Protein AF-0000000072942430 (afdb_homodimer)

Nearest PDB structures (foldseek):
  4xsv-assembly1_A  TM=8.985E-01  e=1.260E-09  Homo sapiens
  3elb-assembly1_A  TM=8.963E-01  e=5.602E-09  Homo sapiens
  4zcp-assembly1_A-2  TM=8.513E-01  e=3.925E-06  Plasmodium falciparum
  4zcr-assembly1_A-2  TM=8.496E-01  e=6.596E-06  Plasmodium falciparum 3D7
  4zcs-assembly2_C  TM=7.954E-01  e=5.429E-06  Plasmodium falciparum 3D7

InterPro domains:
  IPR004821 Cytidyltransferase-like domain [PF01467] (4-100)
  IPR004821 Cytidyltransferase-like domain [TIGR00125] (5-59)
  IPR014729 Rossmann-like alpha/beta/alpha sandwich fold [G3DSA:3.40.50.620] (1-158)
  IPR044608 Ethanolamine-phosphate cytidylyltransferase [PTHR45780] (1-147)

Radius of gyration: 24.93 Å; Cα contacts (8 Å, |Δi|>4): 379; chains: 2; bounding box: 66×65×49 Å

Secondary structure (DSSP, 8-state):
---HHHHHHHHHHHTTSS--EEEE--HHHHHHHH-TT--SS-HHHHHHHHHTBTT--EEEET--SS--HHHHHHTT-S-EEEE---TTSHHHHHHHHHTHHHHHHT-EEEE--S-TT--HHHHHHHHHHHHHHHHHHHHHHHHHHHHHHHHHHHHHT-/---HHHHHHHHHHHTTSS--EEEE--HHHHHHHH-TT--SS-HHHHHHHHHTBTT--EEEET--SS--HHHHHHTT-S-EEEE---TTSHHHHHHHHHTHHHHHHT-EEEE--S-TT--HHHHHHHHHHHHHHHHHHHHHHHHHHHHHHHHHHHHHT-

Structure (mmCIF, N/CA/C/O backbone):
data_AF-0000000072942430-model_v1
#
loop_
_entity.id
_entity.type
_entity.pdbx_description
1 polymer 'ethanolamine-phosphate cytidylyltransferase'
#
loop_
_atom_site.group_PDB
_atom_site.id
_atom_site.type_symbol
_atom_site.label_atom_id
_atom_site.label_alt_id
_atom_site.label_comp_id
_atom_site.label_asym_id
_atom_site.label_entity_id
_atom_site.label_seq_id
_atom_site.pdbx_PDB_ins_code
_atom_site.Cartn_x
_atom_site.Cartn_y
_atom_site.Cartn_z
_atom_site.occupancy
_atom_site.B_iso_or_equiv
_atom_site.auth_seq_id
_atom_site.auth_comp_id
_atom_site.auth_asym_id
_atom_site.auth_atom_id
_atom_site.pdbx_PDB_model_num
ATOM 1 N N . MET A 1 1 ? -3.99 5.078 3.766 1 87.25 1 MET A N 1
ATOM 2 C CA . MET A 1 1 ? -3.65 3.807 3.133 1 87.25 1 MET A CA 1
ATOM 3 C C . MET A 1 1 ? -2.59 4 2.055 1 87.25 1 MET A C 1
ATOM 5 O O . MET A 1 1 ? -2.844 4.648 1.037 1 87.25 1 MET A O 1
ATOM 9 N N . PHE A 1 2 ? -1.429 3.418 2.318 1 93.12 2 PHE A N 1
ATOM 10 C CA . PHE A 1 2 ? -0.281 3.615 1.441 1 93.12 2 PHE A CA 1
ATOM 11 C C . PHE A 1 2 ? -0.563 3.066 0.048 1 93.12 2 PHE A C 1
ATOM 13 O O . PHE A 1 2 ? -1.067 1.95 -0.094 1 93.12 2 PHE A O 1
ATOM 20 N N . ASN A 1 3 ? -0.331 3.805 -0.966 1 93.25 3 ASN A N 1
ATOM 21 C CA . ASN A 1 3 ? -0.517 3.426 -2.363 1 93.25 3 ASN A CA 1
ATOM 22 C C . ASN A 1 3 ? 0.435 4.188 -3.281 1 93.25 3 ASN A C 1
ATOM 24 O O . ASN A 1 3 ? 1.321 4.902 -2.811 1 93.25 3 ASN A O 1
ATOM 28 N N . VAL A 1 4 ? 0.255 4.051 -4.586 1 93.75 4 VAL A N 1
ATOM 29 C CA . VAL A 1 4 ? 1.19 4.602 -5.562 1 93.75 4 VAL A CA 1
ATOM 30 C C . VAL A 1 4 ? 1.17 6.125 -5.496 1 93.75 4 VAL A C 1
ATOM 32 O O . VAL A 1 4 ? 2.184 6.777 -5.758 1 93.75 4 VAL A O 1
ATOM 35 N N . GLY A 1 5 ? 0.076 6.711 -5.145 1 93.38 5 GLY A N 1
ATOM 36 C CA . GLY A 1 5 ? 0.046 8.148 -4.93 1 93.38 5 GLY A CA 1
ATOM 37 C C . GLY A 1 5 ? 1.039 8.617 -3.883 1 93.38 5 GLY A C 1
ATOM 38 O O . GLY A 1 5 ? 1.786 9.57 -4.109 1 93.38 5 GLY A O 1
ATOM 39 N N . HIS A 1 6 ? 1.057 7.953 -2.771 1 95 6 HIS A N 1
ATOM 40 C CA . HIS A 1 6 ? 2.033 8.25 -1.729 1 95 6 HIS A CA 1
ATOM 41 C C . HIS A 1 6 ? 3.453 7.973 -2.213 1 95 6 HIS A C 1
ATOM 43 O O . HIS A 1 6 ? 4.355 8.789 -2.006 1 95 6 HIS A O 1
ATOM 49 N N . ALA A 1 7 ? 3.635 6.863 -2.881 1 95.69 7 ALA A N 1
ATOM 50 C CA . ALA A 1 7 ? 4.969 6.469 -3.32 1 95.69 7 ALA A CA 1
ATOM 51 C C . ALA A 1 7 ? 5.57 7.516 -4.254 1 95.69 7 ALA A C 1
ATOM 53 O O . ALA A 1 7 ? 6.738 7.883 -4.113 1 95.69 7 ALA A O 1
ATOM 54 N N . THR A 1 8 ? 4.789 7.988 -5.184 1 95.69 8 THR A N 1
ATOM 55 C CA . THR A 1 8 ? 5.297 8.969 -6.137 1 95.69 8 THR A CA 1
ATOM 56 C C . THR A 1 8 ? 5.574 10.305 -5.449 1 95.69 8 THR A C 1
ATOM 58 O O . THR A 1 8 ? 6.543 10.992 -5.777 1 95.69 8 THR A O 1
ATOM 61 N N . THR A 1 9 ? 4.746 10.656 -4.508 1 96.12 9 THR A N 1
ATOM 62 C CA . THR A 1 9 ? 4.984 11.859 -3.725 1 96.12 9 THR A CA 1
ATOM 63 C C . THR A 1 9 ? 6.297 11.758 -2.955 1 96.12 9 THR A C 1
ATOM 65 O O . THR A 1 9 ? 7.098 12.695 -2.959 1 96.12 9 THR A O 1
ATOM 68 N N . LEU A 1 10 ? 6.516 10.625 -2.348 1 97.69 10 LEU A N 1
ATOM 69 C CA . LEU A 1 10 ? 7.723 10.414 -1.558 1 97.69 10 LEU A CA 1
ATOM 70 C C . LEU A 1 10 ? 8.961 10.383 -2.449 1 97.69 10 LEU A C 1
ATOM 72 O O . LEU A 1 10 ? 10.031 10.844 -2.049 1 97.69 10 LEU A O 1
ATOM 76 N N . GLU A 1 11 ? 8.812 9.867 -3.623 1 97.75 11 GLU A N 1
ATOM 77 C CA . GLU A 1 11 ? 9.898 9.883 -4.598 1 97.75 11 GLU A CA 1
ATOM 78 C C . GLU A 1 11 ? 10.305 11.32 -4.941 1 97.75 11 GLU A C 1
ATOM 80 O O . GLU A 1 11 ? 11.492 11.648 -4.926 1 97.75 11 GLU A O 1
ATOM 85 N N . LYS A 1 12 ? 9.336 12.109 -5.234 1 97.88 12 LYS A N 1
ATOM 86 C CA . LYS A 1 12 ? 9.594 13.508 -5.574 1 97.88 12 LYS A CA 1
ATOM 87 C C . LYS A 1 12 ? 10.156 14.273 -4.383 1 97.88 12 LYS A C 1
ATOM 89 O O . LYS A 1 12 ? 11.039 15.117 -4.543 1 97.88 12 LYS A O 1
ATOM 94 N N . ALA A 1 13 ? 9.633 13.984 -3.164 1 98.12 13 ALA A N 1
ATOM 95 C CA . ALA A 1 13 ? 10.172 14.594 -1.952 1 98.12 13 ALA A CA 1
ATOM 96 C C . ALA A 1 13 ? 11.641 14.234 -1.76 1 98.12 13 ALA A C 1
ATOM 98 O O . ALA A 1 13 ? 12.461 15.102 -1.449 1 98.12 13 ALA A O 1
ATOM 99 N N . LYS A 1 14 ? 11.969 13.008 -1.966 1 98.31 14 LYS A N 1
ATOM 100 C CA . LYS A 1 14 ? 13.344 12.539 -1.834 1 98.31 14 LYS A CA 1
ATOM 101 C C . LYS A 1 14 ? 14.273 13.258 -2.812 1 98.31 14 LYS A C 1
ATOM 103 O O . LYS A 1 14 ? 15.414 13.578 -2.477 1 98.31 14 LYS A O 1
ATOM 108 N N . ALA A 1 15 ? 13.812 13.539 -3.975 1 98.12 15 ALA A N 1
ATOM 109 C CA . ALA A 1 15 ? 14.602 14.18 -5.023 1 98.12 15 ALA A CA 1
ATOM 110 C C . ALA A 1 15 ? 15 15.602 -4.625 1 98.12 15 ALA A C 1
ATOM 112 O O . ALA A 1 15 ? 15.906 16.188 -5.219 1 98.12 15 ALA A O 1
ATOM 113 N N . LEU A 1 16 ? 14.359 16.188 -3.645 1 97.88 16 LEU A N 1
ATOM 114 C CA . LEU A 1 16 ? 14.648 17.547 -3.191 1 97.88 16 LEU A CA 1
ATOM 115 C C . LEU A 1 16 ? 15.867 17.562 -2.273 1 97.88 16 LEU A C 1
ATOM 117 O O . LEU A 1 16 ? 16.406 18.625 -1.969 1 97.88 16 LEU A O 1
ATOM 121 N N . GLY A 1 17 ? 16.312 16.359 -1.75 1 97.5 17 GLY A N 1
ATOM 122 C CA . GLY A 1 17 ? 17.438 16.219 -0.845 1 97.5 17 GLY A CA 1
ATOM 123 C C . GLY A 1 17 ? 18.109 14.859 -0.935 1 97.5 17 GLY A C 1
ATOM 124 O O . GLY A 1 17 ? 17.938 14.141 -1.922 1 97.5 17 GLY A O 1
ATOM 125 N N . THR A 1 18 ? 18.922 14.555 0.076 1 97.19 18 THR A N 1
ATOM 126 C CA . THR A 1 18 ? 19.688 13.32 0.047 1 97.19 18 THR A CA 1
ATOM 127 C C . THR A 1 18 ? 19.172 12.328 1.085 1 97.19 18 THR A C 1
ATOM 129 O O . THR A 1 18 ? 19.516 11.141 1.039 1 97.19 18 THR A O 1
ATOM 132 N N . TYR A 1 19 ? 18.422 12.812 1.988 1 98.5 19 TYR A N 1
ATOM 133 C CA . TYR A 1 19 ? 17.859 12.023 3.076 1 98.5 19 TYR A CA 1
ATOM 134 C C . TYR A 1 19 ? 16.406 12.406 3.342 1 98.5 19 TYR A C 1
ATOM 136 O O . TYR A 1 19 ? 16.109 13.57 3.631 1 98.5 19 TYR A O 1
ATOM 144 N N . LEU A 1 20 ? 15.516 11.445 3.229 1 98.62 20 LEU A N 1
ATOM 145 C CA . LEU A 1 20 ? 14.102 11.75 3.404 1 98.62 20 LEU A CA 1
ATOM 146 C C . LEU A 1 20 ? 13.586 11.195 4.73 1 98.62 20 LEU A C 1
ATOM 148 O O . LEU A 1 20 ? 13.586 9.977 4.941 1 98.62 20 LEU A O 1
ATOM 152 N N . LEU A 1 21 ? 13.203 12.109 5.609 1 98.38 21 LEU A N 1
ATOM 153 C CA . LEU A 1 21 ? 12.531 11.812 6.871 1 98.38 21 LEU A CA 1
ATOM 154 C C . LEU A 1 21 ? 11.023 11.984 6.738 1 98.38 21 LEU A C 1
ATOM 156 O O . LEU A 1 21 ? 10.547 13.031 6.297 1 98.38 21 LEU A O 1
ATOM 160 N N . VAL A 1 22 ? 10.281 10.945 7.082 1 98.25 22 VAL A N 1
ATOM 161 C CA . VAL A 1 22 ? 8.828 10.992 6.93 1 98.25 22 VAL A CA 1
ATOM 162 C C . VAL A 1 22 ? 8.164 10.883 8.297 1 98.25 22 VAL A C 1
ATOM 164 O O . VAL A 1 22 ? 8.438 9.953 9.062 1 98.25 22 VAL A O 1
ATOM 167 N N . GLY A 1 23 ? 7.328 11.805 8.633 1 96.75 23 GLY A N 1
ATOM 168 C CA . GLY A 1 23 ? 6.531 11.727 9.844 1 96.75 23 GLY A CA 1
ATOM 169 C C . GLY A 1 23 ? 5.188 11.055 9.641 1 96.75 23 GLY A C 1
ATOM 170 O O . GLY A 1 23 ? 4.465 11.383 8.695 1 96.75 23 GLY A O 1
ATOM 171 N N . ILE A 1 24 ? 4.852 10.172 10.492 1 97.12 24 ILE A N 1
ATOM 172 C CA . ILE A 1 24 ? 3.562 9.492 10.453 1 97.12 24 ILE A CA 1
ATOM 173 C C . ILE A 1 24 ? 2.748 9.867 11.695 1 97.12 24 ILE A C 1
ATOM 175 O O . ILE A 1 24 ? 3.213 9.688 12.82 1 97.12 24 ILE A O 1
ATOM 179 N N . PHE A 1 25 ? 1.559 10.32 11.469 1 95.5 25 PHE A N 1
ATOM 180 C CA . PHE A 1 25 ? 0.692 10.734 12.57 1 95.5 25 PHE A CA 1
ATOM 181 C C . PHE A 1 25 ? 0.113 9.516 13.281 1 95.5 25 PHE A C 1
ATOM 183 O O . PHE A 1 25 ? -0.077 8.461 12.672 1 95.5 25 PHE A O 1
ATOM 190 N N . ASP A 1 26 ? -0.165 9.734 14.547 1 96.81 26 ASP A N 1
ATOM 191 C CA . ASP A 1 26 ? -0.848 8.664 15.273 1 96.81 26 ASP A CA 1
ATOM 192 C C . ASP A 1 26 ? -2.312 8.57 14.859 1 96.81 26 ASP A C 1
ATOM 194 O O . ASP A 1 26 ? -2.812 9.414 14.117 1 96.81 26 ASP A O 1
ATOM 198 N N . ASP A 1 27 ? -3.008 7.531 15.328 1 96.12 27 ASP A N 1
ATOM 199 C CA . ASP A 1 27 ? -4.367 7.238 14.883 1 96.12 27 ASP A CA 1
ATOM 200 C C . ASP A 1 27 ? -5.332 8.352 15.289 1 96.12 27 ASP A C 1
ATOM 202 O O . ASP A 1 27 ? -6.219 8.719 14.516 1 96.12 27 ASP A O 1
ATOM 206 N N . GLU A 1 28 ? -5.184 8.836 16.469 1 94.25 28 GLU A N 1
ATOM 207 C CA . GLU A 1 28 ? -6.074 9.875 16.969 1 94.25 28 GLU A CA 1
ATOM 208 C C . GLU A 1 28 ? -5.988 11.133 16.109 1 94.25 28 GLU A C 1
ATOM 210 O O . GLU A 1 28 ? -7.012 11.727 15.758 1 94.25 28 GLU A O 1
ATOM 215 N N . THR A 1 29 ? -4.781 11.523 15.758 1 91.94 29 THR A N 1
ATOM 216 C CA . THR A 1 29 ? -4.559 12.703 14.93 1 91.94 29 THR A CA 1
ATOM 217 C C . THR A 1 29 ? -5.18 12.523 13.547 1 91.94 29 THR A C 1
ATOM 219 O O . THR A 1 29 ? -5.848 13.43 13.039 1 91.94 29 THR A O 1
ATOM 222 N N . VAL A 1 30 ? -5.016 11.367 12.93 1 91.81 30 VAL A N 1
ATOM 223 C CA . VAL A 1 30 ? -5.59 11.094 11.617 1 91.81 30 VAL A CA 1
ATOM 224 C C . VAL A 1 30 ? -7.113 11.148 11.695 1 91.81 30 VAL A C 1
ATOM 226 O O . VAL A 1 30 ? -7.77 11.68 10.805 1 91.81 30 VAL A O 1
ATOM 229 N N . ASN A 1 31 ? -7.633 10.562 12.719 1 89.81 31 ASN A N 1
ATOM 230 C CA . ASN A 1 31 ? -9.078 10.555 12.906 1 89.81 31 ASN A CA 1
ATOM 231 C C . ASN A 1 31 ? -9.641 11.977 13 1 89.81 31 ASN A C 1
ATOM 233 O O . ASN A 1 31 ? -10.695 12.266 12.43 1 89.81 31 ASN A O 1
ATOM 237 N N . LYS A 1 32 ? -8.961 12.805 13.688 1 87.06 32 LYS A N 1
ATOM 238 C CA . LYS A 1 32 ? -9.375 14.203 13.812 1 87.06 32 LYS A CA 1
ATOM 239 C C . LYS A 1 32 ? -9.312 14.914 12.469 1 87.06 32 LYS A C 1
ATOM 241 O O . LYS A 1 32 ? -10.18 15.734 12.148 1 87.06 32 LYS A O 1
ATOM 246 N N . MET A 1 33 ? -8.344 14.578 11.664 1 84.19 33 MET A N 1
ATOM 247 C CA . MET A 1 33 ? -8.086 15.258 10.398 1 84.19 33 MET A CA 1
ATOM 248 C C . MET A 1 33 ? -9.062 14.797 9.32 1 84.19 33 MET A C 1
ATOM 250 O O . MET A 1 33 ? -9.562 15.602 8.539 1 84.19 33 MET A O 1
ATOM 254 N N . LYS A 1 34 ? -9.305 13.531 9.305 1 82.88 34 LYS A N 1
ATOM 255 C CA . LYS A 1 34 ? -10.047 12.961 8.188 1 82.88 34 LYS A CA 1
ATOM 256 C C . LYS A 1 34 ? -11.492 12.664 8.578 1 82.88 34 LYS A C 1
ATOM 258 O O . LYS A 1 34 ? -12.383 12.633 7.723 1 82.88 34 LYS A O 1
ATOM 263 N N . GLY A 1 35 ? -11.648 12.336 9.82 1 80.25 35 GLY A N 1
ATOM 264 C CA . GLY A 1 35 ? -12.977 11.906 10.25 1 80.25 35 GLY A CA 1
ATOM 265 C C . GLY A 1 35 ? -13.336 10.516 9.766 1 80.25 35 GLY A C 1
ATOM 266 O O . GLY A 1 35 ? -12.453 9.734 9.383 1 80.25 35 GLY A O 1
ATOM 267 N N . GLY A 1 36 ? -14.703 10.102 9.883 1 75.62 36 GLY A N 1
ATOM 268 C CA . GLY A 1 36 ? -15.305 8.938 9.258 1 75.62 36 GLY A CA 1
ATOM 269 C C . GLY A 1 36 ? -14.734 7.625 9.766 1 75.62 36 GLY A C 1
ATOM 270 O O . GLY A 1 36 ? -14.82 6.602 9.086 1 75.62 36 GLY A O 1
ATOM 271 N N . ASN A 1 37 ? -14.039 7.75 10.828 1 80.75 37 ASN A N 1
ATOM 272 C CA . ASN A 1 37 ? -13.438 6.594 11.477 1 80.75 37 ASN A CA 1
ATOM 273 C C . ASN A 1 37 ? -12.133 6.176 10.797 1 80.75 37 ASN A C 1
ATOM 275 O O . ASN A 1 37 ? -11.812 4.988 10.734 1 80.75 37 ASN A O 1
ATOM 279 N N . TYR A 1 38 ? -11.656 7.027 10.125 1 87.56 38 TYR A N 1
ATOM 280 C CA . TYR A 1 38 ? -10.266 6.824 9.719 1 87.56 38 TYR A CA 1
ATOM 281 C C . TYR A 1 38 ? -9.336 6.906 10.922 1 87.56 38 TYR A C 1
ATOM 283 O O . TYR A 1 38 ? -9.656 7.547 11.922 1 87.56 38 TYR A O 1
ATOM 291 N N . PRO A 1 39 ? -8.164 6.238 10.695 1 93.25 39 PRO A N 1
ATOM 292 C CA . PRO A 1 39 ? -7.578 5.52 9.562 1 93.25 39 PRO A CA 1
ATOM 293 C C . PRO A 1 39 ? -8.047 4.066 9.484 1 93.25 39 PRO A C 1
ATOM 295 O O . PRO A 1 39 ? -8.469 3.492 10.492 1 93.25 39 PRO A O 1
ATOM 298 N N . VAL A 1 40 ? -7.879 3.512 8.328 1 92.81 40 VAL A N 1
ATOM 299 C CA . VAL A 1 40 ? -8.18 2.102 8.102 1 92.81 40 VAL A CA 1
ATOM 300 C C . VAL A 1 40 ? -7.043 1.236 8.641 1 92.81 40 VAL A C 1
ATOM 302 O O . VAL A 1 40 ? -7.289 0.222 9.297 1 92.81 40 VAL A O 1
ATOM 305 N N . MET A 1 41 ? -5.797 1.662 8.344 1 94.94 41 MET A N 1
ATOM 306 C CA . MET A 1 41 ? -4.605 0.989 8.852 1 94.94 41 MET A CA 1
ATOM 307 C C . MET A 1 41 ? -4.113 1.646 10.133 1 94.94 41 MET A C 1
ATOM 309 O O . MET A 1 41 ? -4.07 2.873 10.234 1 94.94 41 MET A O 1
ATOM 313 N N . ASN A 1 42 ? -3.725 0.866 11.07 1 95.5 42 ASN A N 1
ATOM 314 C CA . ASN A 1 42 ? -3.26 1.453 12.32 1 95.5 42 ASN A CA 1
ATOM 315 C C . ASN A 1 42 ? -1.845 2.008 12.195 1 95.5 42 ASN A C 1
ATOM 317 O O . ASN A 1 42 ? -1.208 1.856 11.148 1 95.5 42 ASN A O 1
ATOM 321 N N . LEU A 1 43 ? -1.409 2.645 13.242 1 97.5 43 LEU A N 1
ATOM 322 C CA . LEU A 1 43 ? -0.139 3.361 13.219 1 97.5 43 LEU A CA 1
ATOM 323 C C . LEU A 1 43 ? 1.004 2.432 12.82 1 97.5 43 LEU A C 1
ATOM 325 O O . LEU A 1 43 ? 1.792 2.752 11.93 1 97.5 43 LEU A O 1
ATOM 329 N N . LEU A 1 44 ? 1.06 1.326 13.438 1 97 44 LEU A N 1
ATOM 330 C CA . LEU A 1 44 ? 2.146 0.39 13.164 1 97 44 LEU A CA 1
ATOM 331 C C . LEU A 1 44 ? 2.143 -0.043 11.703 1 97 44 LEU A C 1
ATOM 333 O O . LEU A 1 44 ? 3.188 -0.052 11.055 1 97 44 LEU A O 1
ATOM 337 N N . GLU A 1 45 ? 1.024 -0.413 11.211 1 96.38 45 GLU A N 1
ATOM 338 C CA . GLU A 1 45 ? 0.884 -0.83 9.82 1 96.38 45 GLU A CA 1
ATOM 339 C C . GLU A 1 45 ? 1.31 0.281 8.867 1 96.38 45 GLU A C 1
ATOM 341 O O . GLU A 1 45 ? 1.996 0.025 7.875 1 96.38 45 GLU A O 1
ATOM 346 N N . ARG A 1 46 ? 0.915 1.476 9.219 1 97.12 46 ARG A N 1
ATOM 347 C CA . ARG A 1 46 ? 1.271 2.609 8.367 1 97.12 46 ARG A CA 1
ATOM 348 C C . ARG A 1 46 ? 2.773 2.869 8.406 1 97.12 46 ARG A C 1
ATOM 350 O O . ARG A 1 46 ? 3.395 3.107 7.371 1 97.12 46 ARG A O 1
ATOM 357 N N . VAL A 1 47 ? 3.361 2.725 9.531 1 98 47 VAL A N 1
ATOM 358 C CA . VAL A 1 47 ? 4.801 2.916 9.695 1 98 47 VAL A CA 1
ATOM 359 C C . VAL A 1 47 ? 5.559 1.88 8.867 1 98 47 VAL A C 1
ATOM 361 O O . VAL A 1 47 ? 6.477 2.225 8.125 1 98 47 VAL A O 1
ATOM 364 N N . LEU A 1 48 ? 5.148 0.697 8.977 1 97 48 LEU A N 1
ATOM 365 C CA . LEU A 1 48 ? 5.848 -0.385 8.289 1 97 48 LEU A CA 1
ATOM 366 C C . LEU A 1 48 ? 5.703 -0.255 6.777 1 97 48 LEU A C 1
ATOM 368 O O . LEU A 1 48 ? 6.656 -0.494 6.035 1 97 48 LEU A O 1
ATOM 372 N N . ASN A 1 49 ? 4.551 0.119 6.328 1 97.25 49 ASN A N 1
ATOM 373 C CA . ASN A 1 49 ? 4.332 0.31 4.898 1 97.25 49 ASN A CA 1
ATOM 374 C C . ASN A 1 49 ? 5.211 1.426 4.34 1 97.25 49 ASN A C 1
ATOM 376 O O . ASN A 1 49 ? 5.852 1.255 3.303 1 97.25 49 ASN A O 1
ATOM 380 N N . VAL A 1 50 ? 5.254 2.52 5.023 1 98.12 50 VAL A N 1
ATOM 381 C CA . VAL A 1 50 ? 6.051 3.66 4.582 1 98.12 50 VAL A CA 1
ATOM 382 C C . VAL A 1 50 ? 7.535 3.307 4.641 1 98.12 50 VAL A C 1
ATOM 384 O O . VAL A 1 50 ? 8.297 3.658 3.738 1 98.12 50 VAL A O 1
ATOM 387 N N . SER A 1 51 ? 7.918 2.568 5.652 1 98.12 51 SER A N 1
ATOM 388 C CA . SER A 1 51 ? 9.32 2.188 5.828 1 98.12 51 SER A CA 1
ATOM 389 C C . SER A 1 51 ? 9.781 1.259 4.711 1 98.12 51 SER A C 1
ATOM 391 O O . SER A 1 51 ? 10.977 1.173 4.43 1 98.12 51 SER A O 1
ATOM 393 N N . ALA A 1 52 ? 8.875 0.624 4.098 1 97.88 52 ALA A N 1
ATOM 394 C CA . ALA A 1 52 ? 9.211 -0.328 3.043 1 97.88 52 ALA A CA 1
ATOM 395 C C . ALA A 1 52 ? 9.398 0.381 1.704 1 97.88 52 ALA A C 1
ATOM 397 O O . ALA A 1 52 ? 9.859 -0.224 0.734 1 97.88 52 ALA A O 1
ATOM 398 N N . CYS A 1 53 ? 9.094 1.591 1.62 1 98.31 53 CYS A N 1
ATOM 399 C CA . CYS A 1 53 ? 9.242 2.371 0.396 1 98.31 53 CYS A CA 1
ATOM 400 C C . CYS A 1 53 ? 10.711 2.707 0.143 1 98.31 53 CYS A C 1
ATOM 402 O O . CYS A 1 53 ? 11.398 3.203 1.036 1 98.31 53 CYS A O 1
ATOM 404 N N . LYS A 1 54 ? 11.203 2.559 -1.047 1 97.75 54 LYS A N 1
ATOM 405 C CA . LYS A 1 54 ? 12.625 2.65 -1.351 1 97.75 54 LYS A CA 1
ATOM 406 C C . LYS A 1 54 ? 13.133 4.086 -1.206 1 97.75 54 LYS A C 1
ATOM 408 O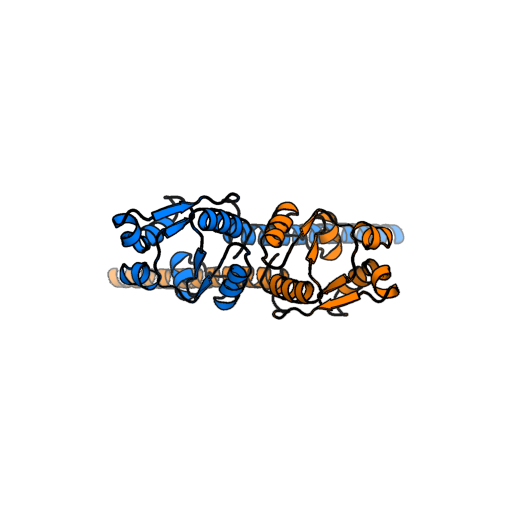 O . LYS A 1 54 ? 14.328 4.312 -1.021 1 97.75 54 LYS A O 1
ATOM 413 N N . HIS A 1 55 ? 12.203 5.031 -1.267 1 98 55 HIS A N 1
ATOM 414 C CA . HIS A 1 55 ? 12.609 6.43 -1.251 1 98 55 HIS A CA 1
ATOM 415 C C . HIS A 1 55 ? 12.727 6.957 0.176 1 98 55 HIS A C 1
ATOM 417 O O . HIS A 1 55 ? 13.266 8.047 0.401 1 98 55 HIS A O 1
ATOM 423 N N . VAL A 1 56 ? 12.258 6.215 1.168 1 98.75 56 VAL A N 1
ATOM 424 C CA . VAL A 1 56 ? 12.188 6.664 2.555 1 98.75 56 VAL A CA 1
ATOM 425 C C . VAL A 1 56 ? 13.43 6.195 3.309 1 98.75 56 VAL A C 1
ATOM 427 O O . VAL A 1 56 ? 13.75 5.004 3.32 1 98.75 56 VAL A O 1
ATOM 430 N N . ASP A 1 57 ? 14.102 7.156 3.957 1 98.56 57 ASP A N 1
ATOM 431 C CA . ASP A 1 57 ? 15.297 6.812 4.711 1 98.56 57 ASP A CA 1
ATOM 432 C C . ASP A 1 57 ? 14.969 6.543 6.18 1 98.56 57 ASP A C 1
ATOM 434 O O . ASP A 1 57 ? 15.57 5.672 6.809 1 98.56 57 ASP A O 1
ATOM 438 N N . GLU A 1 58 ? 14.062 7.262 6.672 1 98.25 58 GLU A N 1
ATOM 439 C CA . GLU A 1 58 ? 13.703 7.141 8.078 1 98.25 58 GLU A CA 1
ATOM 440 C C . GLU A 1 58 ? 12.273 7.613 8.328 1 98.25 58 GLU A C 1
ATOM 442 O O . GLU A 1 58 ? 11.75 8.453 7.594 1 98.25 58 GLU A O 1
ATOM 447 N N . VAL A 1 59 ? 11.656 7.051 9.422 1 98.31 59 VAL A N 1
ATOM 448 C CA . VAL A 1 59 ? 10.281 7.406 9.773 1 98.31 59 VAL A CA 1
ATOM 449 C C . VAL A 1 59 ? 10.227 7.898 11.219 1 98.31 59 VAL A C 1
ATOM 451 O O . VAL A 1 59 ? 10.883 7.332 12.102 1 98.31 59 VAL A O 1
ATOM 454 N N . ILE A 1 60 ? 9.531 8.953 11.43 1 97.25 60 ILE A N 1
ATOM 455 C CA . ILE A 1 60 ? 9.188 9.383 12.781 1 97.25 60 ILE A CA 1
ATOM 456 C C . ILE A 1 60 ? 7.809 8.852 13.156 1 97.25 60 ILE A C 1
ATOM 458 O O . ILE A 1 60 ? 6.805 9.219 12.547 1 97.25 60 ILE A O 1
ATOM 462 N N . ILE A 1 61 ? 7.793 8.008 14.18 1 97.69 61 ILE A N 1
ATOM 463 C CA . ILE A 1 61 ? 6.562 7.348 14.617 1 97.69 61 ILE A CA 1
ATOM 464 C C . ILE A 1 61 ? 5.781 8.273 15.547 1 97.69 61 ILE A C 1
ATOM 466 O O . ILE A 1 61 ? 6.336 8.797 16.516 1 97.69 61 ILE A O 1
ATOM 470 N N . GLY A 1 62 ? 4.547 8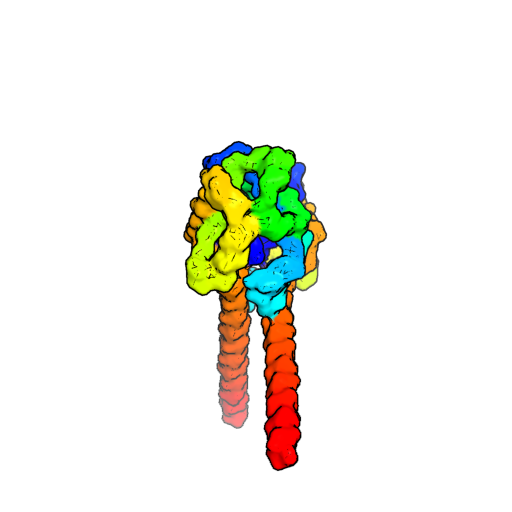.461 15.234 1 96 62 GLY A N 1
ATOM 471 C CA . GLY A 1 62 ? 3.773 9.398 16.031 1 96 62 GLY A CA 1
ATOM 472 C C . GLY A 1 62 ? 4.305 10.812 15.977 1 96 62 GLY A C 1
ATOM 473 O O . GLY A 1 62 ? 4.539 11.438 17.016 1 96 62 GLY A O 1
ATOM 474 N N . ALA A 1 63 ? 4.512 11.312 14.805 1 94.81 63 ALA A N 1
ATOM 475 C CA . ALA A 1 63 ? 5.125 12.625 14.586 1 94.81 63 ALA A CA 1
ATOM 476 C C . ALA A 1 63 ? 4.25 13.734 15.156 1 94.81 63 ALA A C 1
ATOM 478 O O . ALA A 1 63 ? 3.02 13.625 15.156 1 94.81 63 ALA A O 1
ATOM 479 N N . PRO A 1 64 ? 4.906 14.742 15.633 1 92.81 64 PRO A N 1
ATOM 480 C CA . PRO A 1 64 ? 4.117 15.891 16.078 1 92.81 64 PRO A CA 1
ATOM 481 C C . PRO A 1 64 ? 3.355 16.562 14.945 1 92.81 64 PRO A C 1
ATOM 483 O O . PRO A 1 64 ? 3.842 16.609 13.805 1 92.81 64 PRO A O 1
ATOM 486 N N . VAL A 1 65 ? 2.238 17.094 15.312 1 91.12 65 VAL A N 1
ATOM 487 C CA . VAL A 1 65 ? 1.379 17.75 14.336 1 91.12 65 VAL A CA 1
ATOM 488 C C . VAL A 1 65 ? 2.047 19.016 13.828 1 91.12 65 VAL A C 1
ATOM 490 O O . VAL A 1 65 ? 2.084 19.281 12.617 1 91.12 65 VAL A O 1
ATOM 493 N N . GLU A 1 66 ? 2.609 19.734 14.766 1 92.38 66 GLU A N 1
ATOM 494 C CA . GLU A 1 66 ? 3.26 20.984 14.398 1 92.38 66 GLU A CA 1
ATOM 495 C C . GLU A 1 66 ? 4.75 20.781 14.148 1 92.38 66 GLU A C 1
ATOM 497 O O . GLU A 1 66 ? 5.43 20.109 14.922 1 92.38 66 GLU A O 1
ATOM 502 N N . ILE A 1 67 ? 5.215 21.312 13.117 1 94.44 67 ILE A N 1
ATOM 503 C CA . ILE A 1 67 ? 6.648 21.344 12.852 1 94.44 67 ILE A CA 1
ATOM 504 C C . ILE A 1 67 ? 7.262 22.609 13.477 1 94.44 67 ILE A C 1
ATOM 506 O O . ILE A 1 67 ? 7.102 23.703 12.953 1 94.44 67 ILE A O 1
ATOM 510 N N . THR A 1 68 ? 7.98 22.422 14.547 1 94.88 68 THR A N 1
ATOM 511 C CA . THR A 1 68 ? 8.555 23.531 15.289 1 94.88 68 THR A CA 1
ATOM 512 C C . THR A 1 68 ? 9.977 23.828 14.805 1 94.88 68 THR A C 1
ATOM 514 O O . THR A 1 68 ? 10.594 23 14.141 1 94.88 68 THR A O 1
ATOM 517 N N . GLU A 1 69 ? 10.43 24.969 15.25 1 96.31 69 GLU A N 1
ATOM 518 C CA . GLU A 1 69 ? 11.82 25.312 14.969 1 96.31 69 GLU A CA 1
ATOM 519 C C . GLU A 1 69 ? 12.773 24.328 15.641 1 96.31 69 GLU A C 1
ATOM 521 O O . GLU A 1 69 ? 13.812 23.969 15.07 1 96.31 69 GLU A O 1
ATOM 526 N N . ASP A 1 70 ? 12.398 23.906 16.797 1 96.5 70 ASP A N 1
ATOM 527 C CA . ASP A 1 70 ? 13.219 22.953 17.531 1 96.5 70 ASP A CA 1
ATOM 528 C C . ASP A 1 70 ? 13.344 21.625 16.766 1 96.5 70 ASP A C 1
ATOM 530 O O . ASP A 1 70 ? 14.43 21.047 16.688 1 96.5 70 ASP A O 1
ATOM 534 N N . LEU A 1 71 ? 12.258 21.188 16.234 1 95.19 71 LEU A N 1
ATOM 535 C CA . LEU A 1 71 ? 12.266 19.953 15.453 1 95.19 71 LEU A CA 1
ATOM 536 C C . LEU A 1 71 ? 13.156 20.094 14.219 1 95.19 71 LEU A C 1
ATOM 538 O O . LEU A 1 71 ? 13.969 19.219 13.93 1 95.19 71 LEU A O 1
ATOM 542 N N . ILE A 1 72 ? 13.047 21.172 13.539 1 96.56 72 ILE A N 1
ATOM 543 C CA . ILE A 1 72 ? 13.805 21.453 12.328 1 96.56 72 ILE A CA 1
ATOM 544 C C . ILE A 1 72 ? 15.297 21.469 12.656 1 96.56 72 ILE A C 1
ATOM 546 O O . ILE A 1 72 ? 16.109 20.859 11.938 1 96.56 72 ILE A O 1
ATOM 550 N N . ARG A 1 73 ? 15.625 22.109 13.75 1 96.75 73 ARG A N 1
ATOM 551 C CA . ARG A 1 73 ? 17.016 22.219 14.164 1 96.75 73 ARG A CA 1
ATOM 552 C C . ARG A 1 73 ? 17.562 20.875 14.609 1 96.75 73 ARG A C 1
ATOM 554 O O . ARG A 1 73 ? 18.641 20.453 14.18 1 96.75 73 ARG A O 1
ATOM 561 N N . THR A 1 74 ? 16.812 20.172 15.477 1 96.56 74 THR A N 1
ATOM 562 C CA . THR A 1 74 ? 17.266 18.906 16.062 1 96.56 74 THR A CA 1
ATOM 563 C C . THR A 1 74 ? 17.469 17.844 14.992 1 96.56 74 THR A C 1
ATOM 565 O O . THR A 1 74 ? 18.422 17.062 15.055 1 96.56 74 THR A O 1
ATOM 568 N N . MET A 1 75 ? 16.625 17.875 13.984 1 96.19 75 MET A N 1
ATOM 569 C CA . MET A 1 75 ? 16.672 16.844 12.945 1 96.19 75 MET A CA 1
ATOM 570 C C . MET A 1 75 ? 17.469 17.328 11.742 1 96.19 75 MET A C 1
ATOM 572 O O . MET A 1 75 ? 17.625 16.609 10.758 1 96.19 75 MET A O 1
ATOM 576 N N . ASN A 1 76 ? 17.906 18.609 11.781 1 97.06 76 ASN A N 1
ATOM 577 C CA . ASN A 1 76 ? 18.688 19.203 10.703 1 97.06 76 ASN A CA 1
ATOM 578 C C . ASN A 1 76 ? 17.938 19.156 9.375 1 97.06 76 ASN A C 1
ATOM 580 O O . ASN A 1 76 ? 18.469 18.672 8.375 1 97.06 76 ASN A O 1
ATOM 584 N N . ILE A 1 77 ? 16.734 19.672 9.391 1 97.69 77 ILE A N 1
ATOM 585 C CA . ILE A 1 77 ? 15.852 19.656 8.227 1 97.69 77 ILE A CA 1
ATOM 586 C C . ILE A 1 77 ? 16.109 20.891 7.359 1 97.69 77 ILE A C 1
ATOM 588 O O . ILE A 1 77 ? 16.016 22.016 7.832 1 97.69 77 ILE A O 1
ATOM 592 N N . SER A 1 78 ? 16.422 20.703 6.102 1 98.25 78 SER A N 1
ATOM 593 C CA . SER A 1 78 ? 16.688 21.797 5.18 1 98.25 78 SER A CA 1
ATOM 594 C C . SER A 1 78 ? 15.469 22.125 4.336 1 98.25 78 SER A C 1
ATOM 596 O O . SER A 1 78 ? 15.312 23.25 3.865 1 98.25 78 SER A O 1
ATOM 598 N N . ILE A 1 79 ? 14.609 21.094 4.113 1 98.38 79 ILE A N 1
ATOM 599 C CA . ILE A 1 79 ? 13.414 21.266 3.301 1 98.38 79 ILE A CA 1
ATOM 600 C C . ILE A 1 79 ? 12.242 20.516 3.941 1 98.38 79 ILE A C 1
ATOM 602 O O . ILE A 1 79 ? 12.406 19.391 4.41 1 98.38 79 ILE A O 1
ATOM 606 N N . VAL A 1 80 ? 11.117 21.156 4.043 1 97.31 80 VAL A N 1
ATOM 607 C CA . VAL A 1 80 ? 9.859 20.516 4.41 1 97.31 80 VAL A CA 1
ATOM 608 C C . VAL A 1 80 ? 8.977 20.359 3.176 1 97.31 80 VAL A C 1
ATOM 610 O O . VAL A 1 80 ? 8.617 21.344 2.533 1 97.31 80 VAL A O 1
ATOM 613 N N . ALA A 1 81 ? 8.688 19.094 2.848 1 96.5 81 ALA A N 1
ATOM 614 C CA . ALA A 1 81 ? 7.867 18.797 1.675 1 96.5 81 ALA A CA 1
ATOM 615 C C . ALA A 1 81 ? 6.449 18.406 2.08 1 96.5 81 ALA A C 1
ATOM 617 O O . ALA A 1 81 ? 6.258 17.656 3.037 1 96.5 81 ALA A O 1
ATOM 618 N N . GLN A 1 82 ? 5.477 18.906 1.438 1 92.12 82 GLN A N 1
ATOM 619 C CA . GLN A 1 82 ? 4.082 18.547 1.669 1 92.12 82 GLN A CA 1
ATOM 620 C C . GLN A 1 82 ? 3.377 18.203 0.359 1 92.12 82 GLN A C 1
ATOM 622 O O . GLN A 1 82 ? 3.658 18.812 -0.676 1 92.12 82 GLN A O 1
ATOM 627 N N . GLY A 1 83 ? 2.541 17.141 0.422 1 89.38 83 GLY A N 1
ATOM 628 C CA . GLY A 1 83 ? 1.72 16.828 -0.738 1 89.38 83 GLY A CA 1
ATOM 629 C C . GLY A 1 83 ? 0.769 17.953 -1.107 1 89.38 83 GLY A C 1
ATOM 630 O O . GLY A 1 83 ? 0.248 18.656 -0.23 1 89.38 83 GLY A O 1
ATOM 631 N N . SER A 1 84 ? 0.545 18.047 -2.363 1 79.31 84 SER A N 1
ATOM 632 C CA . SER A 1 84 ? -0.382 19.078 -2.818 1 79.31 84 SER A CA 1
ATOM 633 C C . SER A 1 84 ? -1.81 18.766 -2.381 1 79.31 84 SER A C 1
ATOM 635 O O . SER A 1 84 ? -2.277 17.641 -2.52 1 79.31 84 SER A O 1
ATOM 637 N N . ILE A 1 85 ? -2.383 19.594 -1.653 1 73.5 85 ILE A N 1
ATOM 638 C CA . ILE A 1 85 ? -3.746 19.453 -1.152 1 73.5 85 ILE A CA 1
ATOM 639 C C . ILE A 1 85 ? -4.633 20.531 -1.766 1 73.5 85 ILE A C 1
ATOM 641 O O . ILE A 1 85 ? -4.211 21.688 -1.915 1 73.5 85 ILE A O 1
ATOM 645 N N . SER A 1 86 ? -5.68 20 -2.264 1 68.44 86 SER A N 1
ATOM 646 C CA . SER A 1 86 ? -6.613 21 -2.777 1 68.44 86 SER A CA 1
ATOM 647 C C . SER A 1 86 ? -6.992 22.016 -1.698 1 68.44 86 SER A C 1
ATOM 649 O O . SER A 1 86 ? -7.352 21.625 -0.582 1 68.44 86 SER A O 1
ATOM 651 N N . PRO A 1 87 ? -6.945 23.266 -2.08 1 67.69 87 PRO A N 1
ATOM 652 C CA . PRO A 1 87 ? -7.32 24.297 -1.108 1 67.69 87 PRO A CA 1
ATOM 653 C C . PRO A 1 87 ? -8.75 24.141 -0.598 1 67.69 87 PRO A C 1
ATOM 655 O O . PRO A 1 87 ? -9.086 24.656 0.471 1 67.69 87 PRO A O 1
ATOM 658 N N . SER A 1 88 ? -9.484 23.422 -1.361 1 63.41 88 SER A N 1
ATOM 659 C CA . SER A 1 88 ? -10.883 23.25 -0.991 1 63.41 88 SER A CA 1
ATOM 660 C C . SER A 1 88 ? -11.07 22.078 -0.041 1 63.41 88 SER A C 1
ATOM 662 O O . SER A 1 88 ? -12.148 21.891 0.518 1 63.41 88 SER A O 1
ATOM 664 N N . SER A 1 89 ? -9.992 21.531 0.244 1 68.12 89 SER A N 1
ATOM 665 C CA . SER A 1 89 ? -10.117 20.359 1.087 1 68.12 89 SER A CA 1
ATOM 666 C C . SER A 1 89 ? -10.086 20.719 2.566 1 68.12 89 SER A C 1
ATOM 668 O O . SER A 1 89 ? -9.477 21.719 2.947 1 68.12 89 SER A O 1
ATOM 670 N N . ILE A 1 90 ? -10.805 20.031 3.428 1 65.88 90 ILE A N 1
ATOM 671 C CA . ILE A 1 90 ? -10.797 20.203 4.875 1 65.88 90 ILE A CA 1
ATOM 672 C C . ILE A 1 90 ? -9.383 20.031 5.41 1 65.88 90 ILE A C 1
ATOM 674 O O . ILE A 1 90 ? -8.984 20.688 6.375 1 65.88 90 ILE A O 1
ATOM 678 N N . GLN A 1 91 ? -8.641 19.281 4.699 1 73.19 91 GLN A N 1
ATOM 679 C CA . GLN A 1 91 ? -7.281 18.969 5.121 1 73.19 91 GLN A CA 1
ATOM 680 C C . GLN A 1 91 ? -6.355 20.172 4.926 1 73.19 91 GLN A C 1
ATOM 682 O O . GLN A 1 91 ? -5.344 20.297 5.617 1 73.19 91 GLN A O 1
ATOM 687 N N . TYR A 1 92 ? -6.723 21.016 4.055 1 72.94 92 TYR A N 1
ATOM 688 C CA . TYR A 1 92 ? -5.883 22.156 3.711 1 72.94 92 TYR A CA 1
ATOM 689 C C . TYR A 1 92 ? -5.684 23.062 4.914 1 72.94 92 TYR A C 1
ATOM 691 O O . TYR A 1 92 ? -4.562 23.484 5.195 1 72.94 92 TYR A O 1
ATOM 699 N N . ARG A 1 93 ? -6.707 23.312 5.645 1 72.38 93 ARG A N 1
ATOM 700 C CA . ARG A 1 93 ? -6.625 24.203 6.801 1 72.38 93 ARG A CA 1
ATOM 701 C C . ARG A 1 93 ? -5.734 23.609 7.883 1 72.38 93 ARG A C 1
ATOM 703 O O . ARG A 1 93 ? -4.93 24.312 8.492 1 72.38 93 ARG A O 1
ATOM 710 N N . PHE A 1 94 ? -5.922 22.406 8.031 1 77.25 94 PHE A N 1
ATOM 711 C CA . PHE A 1 94 ? -5.129 21.703 9.031 1 77.25 94 PHE A CA 1
ATOM 712 C C . PHE A 1 94 ? -3.646 21.766 8.688 1 77.25 94 PHE A C 1
ATOM 714 O O . PHE A 1 94 ? -2.822 22.125 9.523 1 77.25 94 PHE A O 1
ATOM 721 N N . MET A 1 95 ? -3.381 21.562 7.473 1 76.19 95 MET A N 1
ATOM 722 C CA . MET A 1 95 ? -1.984 21.5 7.055 1 76.19 95 MET A CA 1
ATOM 723 C C . MET A 1 95 ? -1.351 22.875 7.043 1 76.19 95 MET A C 1
ATOM 725 O O . MET A 1 95 ? -0.161 23.031 7.328 1 76.19 95 MET A O 1
ATOM 729 N N . THR A 1 96 ? -2.082 23.859 6.758 1 74.38 96 THR A N 1
ATOM 730 C CA . THR A 1 96 ? -1.585 25.219 6.777 1 74.38 96 THR A CA 1
ATOM 731 C C . THR A 1 96 ? -1.173 25.625 8.188 1 74.38 96 THR A C 1
ATOM 733 O O . THR A 1 96 ? -0.145 26.281 8.375 1 74.38 96 THR A O 1
ATOM 736 N N . GLN A 1 97 ? -1.935 25.156 9.047 1 76.62 97 GLN A N 1
ATOM 737 C CA . GLN A 1 97 ? -1.654 25.516 10.438 1 76.62 97 GLN A CA 1
ATOM 738 C C . GLN A 1 97 ? -0.422 24.781 10.953 1 76.62 97 GLN A C 1
ATOM 740 O O . GLN A 1 97 ? 0.408 25.359 11.656 1 76.62 97 GLN A O 1
ATOM 745 N N . VAL A 1 98 ? -0.235 23.641 10.492 1 81.94 98 VAL A N 1
ATOM 746 C CA . VAL A 1 98 ? 0.825 22.812 11.047 1 81.94 98 VAL A CA 1
ATOM 747 C C . VAL A 1 98 ? 2.16 23.172 10.406 1 81.94 98 VAL A C 1
ATOM 749 O O . VAL A 1 98 ? 3.223 22.938 10.984 1 81.94 98 VAL A O 1
ATOM 752 N N . ASN A 1 99 ? 2.094 23.859 9.273 1 91.12 99 ASN A N 1
ATOM 753 C CA . ASN A 1 99 ? 3.322 24.141 8.547 1 91.12 99 ASN A CA 1
ATOM 754 C C . ASN A 1 99 ? 3.635 25.625 8.531 1 91.12 99 ASN A C 1
ATOM 756 O O . ASN A 1 99 ? 4.305 26.125 7.617 1 91.12 99 ASN A O 1
ATOM 760 N N . GLU A 1 100 ? 3.252 26.328 9.547 1 92.44 100 GLU A N 1
ATOM 761 C CA . GLU A 1 100 ? 3.479 27.766 9.617 1 92.44 100 GLU A CA 1
ATOM 762 C C . GLU A 1 100 ? 4.965 28.094 9.742 1 92.44 100 GLU A C 1
ATOM 764 O O . GLU A 1 100 ? 5.465 29.016 9.102 1 92.44 100 GLU A O 1
ATOM 769 N N . VAL A 1 101 ? 5.648 27.359 10.523 1 95.75 101 VAL A N 1
ATOM 770 C CA . VAL A 1 101 ? 7.059 27.625 10.789 1 95.75 101 VAL A CA 1
ATOM 771 C C . VAL A 1 101 ? 7.879 27.359 9.531 1 95.75 101 VAL A C 1
ATOM 773 O O . VAL A 1 101 ? 8.609 28.234 9.062 1 95.75 101 VAL A O 1
ATOM 776 N N . PRO A 1 102 ? 7.773 26.219 8.883 1 96.31 102 PRO A N 1
ATOM 777 C CA . PRO A 1 102 ? 8.516 26.016 7.633 1 96.31 102 PRO A CA 1
ATOM 778 C C . PRO A 1 102 ? 8.18 27.062 6.574 1 96.31 102 PRO A C 1
ATOM 780 O O . PRO A 1 102 ? 9.047 27.453 5.789 1 96.31 102 PRO A O 1
ATOM 783 N N . LYS A 1 103 ? 6.98 27.484 6.527 1 95.06 103 LYS A N 1
ATOM 784 C CA . LYS A 1 103 ? 6.574 28.531 5.586 1 95.06 103 LYS A CA 1
ATOM 785 C C . LYS A 1 103 ? 7.305 29.844 5.863 1 95.06 103 LYS A C 1
ATOM 787 O O . LYS A 1 103 ? 7.848 30.453 4.949 1 95.06 103 LYS A O 1
ATOM 792 N N . SER A 1 104 ? 7.344 30.203 7.078 1 96.12 104 SER A N 1
ATOM 793 C CA . SER A 1 104 ? 7.98 31.469 7.477 1 96.12 104 SER A CA 1
ATOM 794 C C . SER A 1 104 ? 9.484 31.422 7.227 1 96.12 104 SER A C 1
ATOM 796 O O . SER A 1 104 ? 10.094 32.438 6.938 1 96.12 104 SER A O 1
ATOM 798 N N . LEU A 1 105 ? 10.023 30.25 7.332 1 96.44 105 LEU A N 1
ATOM 799 C CA . LEU A 1 105 ? 11.461 30.094 7.141 1 96.44 105 LEU A CA 1
ATOM 800 C C . LEU A 1 105 ? 11.805 29.938 5.66 1 96.44 105 LEU A C 1
ATOM 802 O O . LEU A 1 105 ? 12.977 29.906 5.289 1 96.44 105 LEU A O 1
ATOM 806 N N . GLY A 1 106 ? 10.805 29.75 4.816 1 97 106 GLY A N 1
ATOM 807 C CA . GLY A 1 106 ? 11.008 29.656 3.381 1 97 106 GLY A CA 1
ATOM 808 C C . GLY A 1 106 ? 11.5 28.281 2.941 1 97 106 GLY A C 1
ATOM 809 O O . GLY A 1 106 ? 12.125 28.156 1.888 1 97 106 GLY A O 1
ATOM 810 N N . ILE A 1 107 ? 11.25 27.281 3.752 1 97.75 107 ILE A N 1
ATOM 811 C CA . ILE A 1 107 ? 11.812 25.969 3.418 1 97.75 107 ILE A CA 1
ATOM 812 C C . ILE A 1 107 ? 10.688 25 3.08 1 97.75 107 ILE A C 1
ATOM 814 O O . ILE A 1 107 ? 10.922 23.797 2.941 1 97.75 107 ILE A O 1
ATOM 818 N N . LEU A 1 108 ? 9.461 25.484 2.924 1 96.25 108 LEU A N 1
ATOM 819 C CA . LEU A 1 108 ? 8.305 24.672 2.562 1 96.25 108 LEU A CA 1
ATOM 820 C C . LEU A 1 108 ? 8.211 24.5 1.05 1 96.25 108 LEU A C 1
ATOM 822 O O . LEU A 1 108 ? 8.352 25.469 0.304 1 96.25 108 LEU A O 1
ATOM 826 N N . ARG A 1 109 ? 8.039 23.219 0.591 1 96.12 109 ARG A N 1
ATOM 827 C CA . ARG A 1 109 ? 7.895 22.906 -0.827 1 96.12 109 ARG A CA 1
ATOM 828 C C . ARG A 1 109 ? 6.684 22.016 -1.068 1 96.12 109 ARG A C 1
ATOM 830 O O . ARG A 1 109 ? 6.43 21.078 -0.302 1 96.12 109 ARG A O 1
ATOM 837 N N . ASP A 1 110 ? 5.941 22.281 -2.113 1 93.19 110 ASP A N 1
ATOM 838 C CA . ASP A 1 110 ? 4.836 21.422 -2.535 1 93.19 110 ASP A CA 1
ATOM 839 C C . ASP A 1 110 ? 5.312 20.344 -3.51 1 93.19 110 ASP A C 1
ATOM 841 O O . ASP A 1 110 ? 6.117 20.625 -4.402 1 93.19 110 ASP A O 1
ATOM 845 N N . VAL A 1 111 ? 4.812 19.172 -3.254 1 95.19 111 VAL A N 1
ATOM 846 C CA . VAL A 1 111 ? 5.102 18.062 -4.148 1 95.19 111 VAL A CA 1
ATOM 847 C C . VAL A 1 111 ? 3.793 17.422 -4.625 1 95.19 111 VAL A C 1
ATOM 849 O O . VAL A 1 111 ? 2.936 17.078 -3.812 1 95.19 111 VAL A O 1
ATOM 852 N N . GLU A 1 112 ? 3.621 17.312 -5.875 1 91.81 112 GLU A N 1
ATOM 853 C CA . GLU A 1 112 ? 2.379 16.797 -6.43 1 91.81 112 GLU A CA 1
ATOM 854 C C . GLU A 1 112 ? 2.48 15.289 -6.688 1 91.81 112 GLU A C 1
ATOM 856 O O . GLU A 1 112 ? 3.496 14.812 -7.195 1 91.81 112 GLU A O 1
ATOM 861 N N . SER A 1 113 ? 1.409 14.625 -6.328 1 91.56 113 SER A N 1
ATOM 862 C CA . SER A 1 113 ? 1.334 13.203 -6.645 1 91.56 113 SER A CA 1
ATOM 863 C C . SER A 1 113 ? 1.107 12.977 -8.133 1 91.56 113 SER A C 1
ATOM 865 O O . SER A 1 113 ? 0.416 13.766 -8.789 1 91.56 113 SER A O 1
ATOM 867 N N . ASP A 1 114 ? 1.664 11.891 -8.719 1 93.94 114 ASP A N 1
ATOM 868 C CA . ASP A 1 114 ? 1.37 11.508 -10.094 1 93.94 114 ASP A CA 1
ATOM 869 C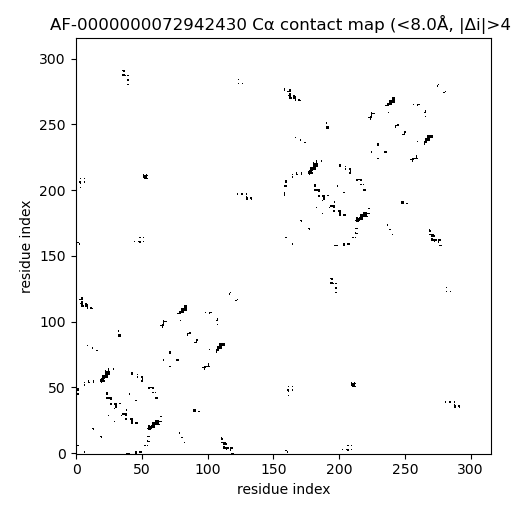 C . ASP A 1 114 ? -0.003 10.852 -10.203 1 93.94 114 ASP A C 1
ATOM 871 O O . ASP A 1 114 ? -0.546 10.711 -11.297 1 93.94 114 ASP A O 1
ATOM 875 N N . TYR A 1 115 ? -0.51 10.438 -9.07 1 92.88 115 TYR A N 1
ATOM 876 C CA . TYR A 1 115 ? -1.807 9.773 -9.008 1 92.88 115 TYR A CA 1
ATOM 877 C C . TYR A 1 115 ? -2.705 10.422 -7.969 1 92.88 115 TYR A C 1
ATOM 879 O O . TYR A 1 115 ? -3.119 9.773 -7.004 1 92.88 115 TYR A O 1
ATOM 887 N N . PRO A 1 116 ? -3.143 11.688 -8.219 1 89.31 116 PRO A N 1
ATOM 888 C CA . PRO A 1 116 ? -3.902 12.43 -7.211 1 89.31 116 PRO A CA 1
ATOM 889 C C . PRO A 1 116 ? -5.301 11.859 -6.984 1 89.31 116 PRO A C 1
ATOM 891 O O . PRO A 1 116 ? -5.91 12.102 -5.941 1 89.31 116 PRO A O 1
ATOM 894 N N . TYR A 1 117 ? -5.758 11.055 -7.883 1 88.25 117 TYR A N 1
ATOM 895 C CA . TYR A 1 117 ? -7.102 10.5 -7.773 1 88.25 117 TYR A CA 1
ATOM 896 C C . TYR A 1 117 ? -7.117 9.281 -6.852 1 88.25 117 TYR A C 1
ATOM 898 O O . TYR A 1 117 ? -8.18 8.844 -6.414 1 88.25 117 TYR A O 1
ATOM 906 N N . LEU A 1 118 ? -5.988 8.727 -6.602 1 90.31 118 LEU A N 1
ATOM 907 C CA . LEU A 1 118 ? -5.922 7.516 -5.797 1 90.31 118 LEU A CA 1
ATOM 908 C C . LEU A 1 118 ? -5.785 7.852 -4.316 1 90.31 118 LEU A C 1
ATOM 910 O O . LEU A 1 118 ? -4.676 8.047 -3.816 1 90.31 118 LEU A O 1
ATOM 914 N N . THR A 1 119 ? -6.895 7.91 -3.635 1 86.88 119 THR A N 1
ATOM 915 C CA . THR A 1 119 ? -6.988 8.195 -2.209 1 86.88 119 THR A CA 1
ATOM 916 C C . THR A 1 119 ? -7.605 7.023 -1.457 1 86.88 119 THR A C 1
ATOM 918 O O . THR A 1 119 ? -8.125 6.09 -2.072 1 86.88 119 THR A O 1
ATOM 921 N N . SER A 1 120 ? -7.512 7.059 -0.15 1 87.75 120 SER A N 1
ATOM 922 C CA . SER A 1 120 ? -8.172 6.031 0.647 1 87.75 120 SER A CA 1
ATOM 923 C C . SER A 1 120 ? -9.672 5.984 0.358 1 87.75 120 SER A C 1
ATOM 925 O O . SER A 1 120 ? -10.266 4.91 0.332 1 87.75 120 SER A O 1
ATOM 927 N N . ALA A 1 121 ? -10.211 7.16 0.081 1 86.12 121 ALA A N 1
ATOM 928 C CA . ALA A 1 121 ? -11.648 7.238 -0.205 1 86.12 121 ALA A CA 1
ATOM 929 C C . ALA A 1 121 ? -11.977 6.555 -1.527 1 86.12 121 ALA A C 1
ATOM 931 O O . ALA A 1 121 ? -12.945 5.793 -1.614 1 86.12 121 ALA A O 1
ATOM 932 N N . THR A 1 122 ? -11.195 6.836 -2.523 1 91.38 122 THR A N 1
ATOM 933 C CA . THR A 1 122 ? -11.445 6.242 -3.832 1 91.38 122 THR A CA 1
ATOM 934 C C . THR A 1 122 ? -11.242 4.73 -3.789 1 91.38 122 THR A C 1
ATOM 936 O O . THR A 1 122 ? -11.969 3.982 -4.445 1 91.38 122 THR A O 1
ATOM 939 N N . ILE A 1 123 ? -10.289 4.246 -3.057 1 92 123 ILE A N 1
ATOM 940 C CA . ILE A 1 123 ? -10.039 2.816 -2.912 1 92 123 ILE A CA 1
ATOM 941 C C . ILE A 1 123 ? -11.227 2.15 -2.223 1 92 123 ILE A C 1
ATOM 943 O O . ILE A 1 123 ? -11.688 1.09 -2.652 1 92 123 ILE A O 1
ATOM 947 N N . ALA A 1 124 ? -11.695 2.773 -1.179 1 90.69 124 ALA A N 1
ATOM 948 C CA . ALA A 1 124 ? -12.875 2.266 -0.478 1 90.69 124 ALA A CA 1
ATOM 949 C C . ALA A 1 124 ? -14.078 2.191 -1.412 1 90.69 124 ALA A C 1
ATOM 951 O O . ALA A 1 124 ? -14.852 1.229 -1.368 1 90.69 124 ALA A O 1
ATOM 952 N N . GLU A 1 125 ? -14.203 3.188 -2.203 1 93.19 125 GLU A N 1
ATOM 953 C CA . GLU A 1 125 ? -15.305 3.221 -3.166 1 93.19 125 GLU A CA 1
ATOM 954 C C . GLU A 1 125 ? -15.195 2.074 -4.168 1 93.19 125 GLU A C 1
ATOM 956 O O . GLU A 1 125 ? -16.188 1.424 -4.484 1 93.19 125 GLU A O 1
ATOM 961 N N . ARG A 1 126 ? -14.023 1.815 -4.691 1 93.38 126 ARG A N 1
ATOM 962 C CA . ARG A 1 126 ? -13.789 0.709 -5.613 1 93.38 126 ARG A CA 1
ATOM 963 C C . ARG A 1 126 ? -14.195 -0.621 -4.984 1 93.38 126 ARG A C 1
ATOM 965 O O . ARG A 1 126 ? -14.828 -1.455 -5.637 1 93.38 126 ARG A O 1
ATOM 972 N N . ILE A 1 127 ? -13.797 -0.725 -3.752 1 92 127 ILE A N 1
ATOM 973 C CA . ILE A 1 127 ? -14.102 -1.958 -3.035 1 92 127 ILE A CA 1
ATOM 974 C C . ILE A 1 127 ? -15.617 -2.129 -2.92 1 92 127 ILE A C 1
ATOM 976 O O 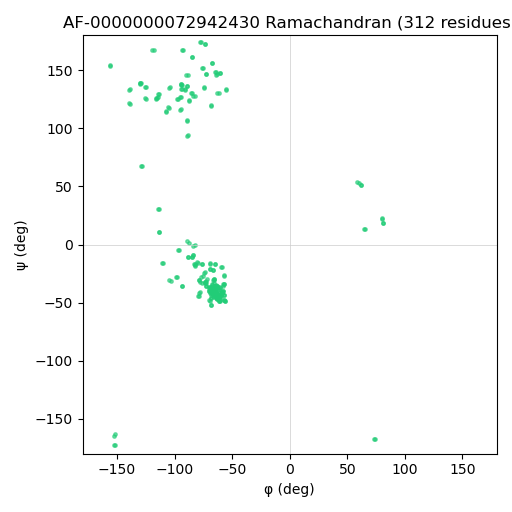. ILE A 1 127 ? -16.141 -3.221 -3.139 1 92 127 ILE A O 1
ATOM 980 N N . ALA A 1 128 ? -16.266 -1.068 -2.611 1 90.88 128 ALA A N 1
ATOM 981 C CA . ALA A 1 128 ? -17.719 -1.088 -2.475 1 90.88 128 ALA A CA 1
ATOM 982 C C . ALA A 1 128 ? -18.391 -1.431 -3.801 1 90.88 128 ALA A C 1
ATOM 984 O O . ALA A 1 128 ? -19.312 -2.25 -3.844 1 90.88 128 ALA A O 1
ATOM 985 N N . ILE A 1 129 ? -17.922 -0.848 -4.801 1 90.94 129 ILE A N 1
ATOM 986 C CA . ILE A 1 129 ? -18.5 -1.058 -6.125 1 90.94 129 ILE A CA 1
ATOM 987 C C . ILE A 1 129 ? -18.281 -2.506 -6.559 1 90.94 129 ILE A C 1
ATOM 989 O O . ILE A 1 129 ? -19.203 -3.146 -7.074 1 90.94 129 ILE A O 1
ATOM 993 N N . ASN A 1 130 ? -17.109 -2.99 -6.348 1 88.56 130 ASN A N 1
ATOM 994 C CA . ASN A 1 130 ? -16.797 -4.375 -6.688 1 88.56 130 ASN A CA 1
ATOM 995 C C . ASN A 1 130 ? -17.719 -5.348 -5.957 1 88.56 130 ASN A C 1
ATOM 997 O O . ASN A 1 130 ? -18.172 -6.336 -6.539 1 88.56 130 ASN A O 1
ATOM 1001 N N . ARG A 1 131 ? -17.953 -5.012 -4.746 1 84.12 131 ARG A N 1
ATOM 1002 C CA . ARG A 1 131 ? -18.828 -5.871 -3.949 1 84.12 131 ARG A CA 1
ATOM 1003 C C . ARG A 1 131 ? -20.25 -5.844 -4.469 1 84.12 131 ARG A C 1
ATOM 1005 O O . ARG A 1 131 ? -20.906 -6.887 -4.582 1 84.12 131 ARG A O 1
ATOM 1012 N N . LEU A 1 132 ? -20.688 -4.699 -4.84 1 84.75 132 LEU A N 1
ATOM 1013 C CA . LEU A 1 132 ? -22.047 -4.539 -5.355 1 84.75 132 LEU A CA 1
ATOM 1014 C C . LEU A 1 132 ? -22.203 -5.25 -6.699 1 84.75 132 LEU A C 1
ATOM 1016 O O . LEU A 1 132 ? -2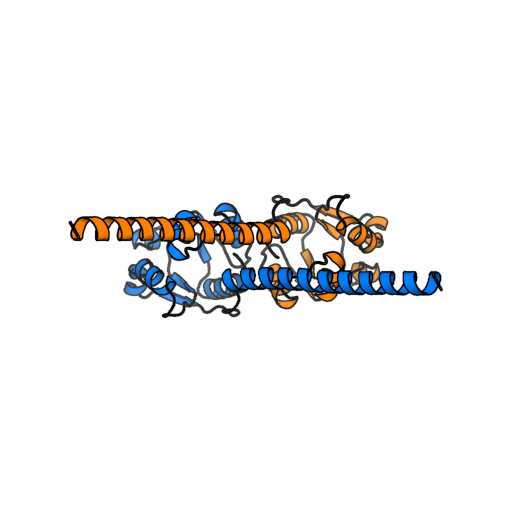3.219 -5.883 -6.953 1 84.75 132 LEU A O 1
ATOM 1020 N N . MET A 1 133 ? -21.234 -5.164 -7.43 1 86.69 133 MET A N 1
ATOM 1021 C CA . MET A 1 133 ? -21.266 -5.801 -8.742 1 86.69 133 MET A CA 1
ATOM 1022 C C . MET A 1 133 ? -21.266 -7.32 -8.609 1 86.69 133 MET A C 1
ATOM 1024 O O . MET A 1 133 ? -21.938 -8.016 -9.375 1 86.69 133 MET A O 1
ATOM 1028 N N . TYR A 1 134 ? -20.547 -7.707 -7.719 1 84.62 134 TYR A N 1
ATOM 1029 C CA . TYR A 1 134 ? -20.484 -9.141 -7.465 1 84.62 134 TYR A CA 1
ATOM 1030 C C . TYR A 1 134 ? -21.828 -9.688 -7.008 1 84.62 134 TYR A C 1
ATOM 1032 O O . TYR A 1 134 ? -22.281 -10.734 -7.484 1 84.62 134 TYR A O 1
ATOM 1040 N N . ILE A 1 135 ? -22.453 -8.93 -6.18 1 80.81 135 ILE A N 1
ATOM 1041 C CA . ILE A 1 135 ? -23.75 -9.336 -5.645 1 80.81 135 ILE A CA 1
ATOM 1042 C C . ILE A 1 135 ? -24.797 -9.32 -6.758 1 80.81 135 ILE A C 1
ATOM 1044 O O . ILE A 1 135 ? -25.594 -10.25 -6.883 1 80.81 135 ILE A O 1
ATOM 1048 N N . SER A 1 136 ? -24.75 -8.367 -7.547 1 84.19 136 SER A N 1
ATOM 1049 C CA . SER A 1 136 ? -25.719 -8.219 -8.625 1 84.19 136 SER A CA 1
ATOM 1050 C C . SER A 1 136 ? -25.562 -9.328 -9.656 1 84.19 136 SER A C 1
ATOM 1052 O O . SER A 1 136 ? -26.562 -9.875 -10.141 1 84.19 136 SER A O 1
ATOM 1054 N N . ARG A 1 137 ? -24.359 -9.688 -9.945 1 81.31 137 ARG A N 1
ATOM 1055 C CA . ARG A 1 137 ? -24.094 -10.734 -10.93 1 81.31 137 ARG A CA 1
ATOM 1056 C C . ARG A 1 137 ? -24.531 -12.094 -10.414 1 81.31 137 ARG A C 1
ATOM 1058 O O . ARG A 1 137 ? -25.094 -12.898 -11.164 1 81.31 137 ARG A O 1
ATOM 1065 N N . ASN A 1 138 ? -24.297 -12.289 -9.211 1 79.31 138 ASN A N 1
ATOM 1066 C CA . ASN A 1 138 ? -24.672 -13.578 -8.625 1 79.31 138 ASN A CA 1
ATOM 1067 C C . ASN A 1 138 ? -26.188 -13.703 -8.453 1 79.31 138 ASN A C 1
ATOM 1069 O O . ASN A 1 138 ? -26.734 -14.797 -8.586 1 79.31 138 ASN A O 1
ATOM 1073 N N . SER A 1 139 ? -26.781 -12.633 -8.141 1 78.12 139 SER A N 1
ATOM 1074 C CA . SER A 1 139 ? -28.234 -12.617 -8.047 1 78.12 139 SER A CA 1
ATOM 1075 C C . SER A 1 139 ? -28.875 -12.898 -9.406 1 78.12 139 SER A C 1
ATOM 1077 O O . SER A 1 139 ? -29.844 -13.656 -9.492 1 78.12 139 SER A O 1
ATOM 1079 N N . LYS A 1 140 ? -28.406 -12.391 -10.438 1 77.06 140 LYS A N 1
ATOM 1080 C CA . LYS A 1 140 ? -28.922 -12.609 -11.789 1 77.06 140 LYS A CA 1
ATOM 1081 C C . LYS A 1 140 ? -28.688 -14.047 -12.242 1 77.06 140 LYS A C 1
ATOM 1083 O O . LYS A 1 140 ? -29.547 -14.656 -12.859 1 77.06 140 LYS A O 1
ATOM 1088 N N . ARG A 1 141 ? -27.5 -14.469 -11.82 1 75.44 141 ARG A N 1
ATOM 1089 C CA . ARG A 1 141 ? -27.188 -15.852 -12.172 1 75.44 141 ARG A CA 1
ATOM 1090 C C . ARG A 1 141 ? -28.125 -16.828 -11.477 1 75.44 141 ARG A C 1
ATOM 1092 O O . ARG A 1 141 ? -28.578 -17.797 -12.086 1 75.44 141 ARG A O 1
ATOM 1099 N N . SER A 1 142 ? -28.328 -16.484 -10.273 1 72.06 142 SER A N 1
ATOM 1100 C CA . SER A 1 142 ? -29.25 -17.344 -9.516 1 72.06 142 SER A CA 1
ATOM 1101 C C . SER A 1 142 ? -30.656 -17.297 -10.102 1 72.06 142 SER A C 1
ATOM 1103 O O . SER A 1 142 ? -31.328 -18.328 -10.164 1 72.06 142 SER A O 1
ATOM 1105 N N . LEU A 1 143 ? -31.016 -16.156 -10.516 1 71.38 143 LEU A N 1
ATOM 1106 C CA . LEU A 1 143 ? -32.312 -16 -11.125 1 71.38 143 LEU A CA 1
ATOM 1107 C C . LEU A 1 143 ? -32.406 -16.75 -12.453 1 71.38 143 LEU A C 1
ATOM 1109 O O . LEU A 1 143 ? -33.406 -17.422 -12.742 1 71.38 143 LEU A O 1
ATOM 1113 N N . ILE A 1 144 ? -31.312 -16.609 -13.203 1 71.38 144 ILE A N 1
ATOM 1114 C CA . ILE A 1 144 ? -31.266 -17.281 -14.5 1 71.38 144 ILE A CA 1
ATOM 1115 C C . ILE A 1 144 ? -31.25 -18.797 -14.297 1 71.38 144 ILE A C 1
ATOM 1117 O O . ILE A 1 144 ? -31.938 -19.531 -15.016 1 71.38 144 ILE A O 1
ATOM 1121 N N . GLU A 1 145 ? -30.484 -19.203 -13.336 1 71.5 145 GLU A N 1
ATOM 1122 C CA . GLU A 1 145 ? -30.406 -20.625 -13.023 1 71.5 145 GLU A CA 1
ATOM 1123 C C . GLU A 1 145 ? -31.75 -21.156 -12.531 1 71.5 145 GLU A C 1
ATOM 1125 O O . GLU A 1 145 ? -32.188 -22.234 -12.93 1 71.5 145 GLU A O 1
ATOM 1130 N N . ASN A 1 146 ? -32.375 -20.406 -11.711 1 70.81 146 ASN A N 1
ATOM 1131 C CA . ASN A 1 146 ? -33.688 -20.781 -11.227 1 70.81 146 ASN A CA 1
ATOM 1132 C C . ASN A 1 146 ? -34.688 -20.859 -12.359 1 70.81 146 ASN A C 1
ATOM 1134 O O . ASN A 1 146 ? -35.531 -21.75 -12.391 1 70.81 146 ASN A O 1
ATOM 1138 N N . GLU A 1 147 ? -34.688 -19.922 -13.211 1 69.56 147 GLU A N 1
ATOM 1139 C CA . GLU A 1 147 ? -35.562 -19.906 -14.367 1 69.56 147 GLU A CA 1
ATOM 1140 C C . GLU A 1 147 ? -35.312 -21.109 -15.273 1 69.56 147 GLU A C 1
ATOM 1142 O O . GLU A 1 147 ? -36.25 -21.688 -15.805 1 69.56 147 GLU A O 1
ATOM 1147 N N . TYR A 1 148 ? -34.062 -21.484 -15.438 1 71.75 148 TYR A N 1
ATOM 1148 C CA . TYR A 1 148 ? -33.719 -22.656 -16.234 1 71.75 148 TYR A CA 1
ATOM 1149 C C . TYR A 1 148 ? -34.281 -23.938 -15.609 1 71.75 148 TYR A C 1
ATOM 1151 O O . TYR A 1 148 ? -34.844 -24.766 -16.312 1 71.75 148 TYR A O 1
ATOM 1159 N N . TYR A 1 149 ? -34.156 -24.016 -14.375 1 72.31 149 TYR A N 1
ATOM 1160 C CA . TYR A 1 149 ? -34.656 -25.203 -13.68 1 72.31 149 TYR A CA 1
ATOM 1161 C C . TYR A 1 149 ? -36.188 -25.234 -13.68 1 72.31 149 TYR A C 1
ATOM 1163 O O . TYR A 1 149 ? -36.781 -26.312 -13.812 1 72.31 149 TYR A O 1
ATOM 1171 N N . CYS A 1 150 ? -36.75 -24.109 -13.5 1 69.12 150 CYS A N 1
ATOM 1172 C CA . CYS A 1 150 ? -38.188 -24.031 -13.539 1 69.12 150 CYS A CA 1
ATOM 1173 C C . CYS A 1 150 ? -38.719 -24.422 -14.922 1 69.12 150 CYS A C 1
ATOM 1175 O O . CYS A 1 150 ? -39.75 -25.109 -15.031 1 69.12 150 CYS A O 1
ATOM 1177 N N . ASN A 1 151 ? -38.031 -24.062 -15.859 1 68.25 151 ASN A N 1
ATOM 1178 C CA . ASN A 1 151 ? -38.469 -24.375 -17.219 1 68.25 151 ASN A CA 1
ATOM 1179 C C . ASN A 1 151 ? -38.188 -25.828 -17.578 1 68.25 151 ASN A C 1
ATOM 1181 O O . ASN A 1 151 ? -38.969 -26.438 -18.312 1 68.25 151 ASN A O 1
ATOM 1185 N N . LYS A 1 152 ? -37.156 -26.406 -17.062 1 69.94 152 LYS A N 1
ATOM 1186 C CA . LYS A 1 152 ? -36.875 -27.812 -17.297 1 69.94 152 LYS A CA 1
ATOM 1187 C C . LYS A 1 152 ? -37.875 -28.703 -16.594 1 69.94 152 LYS A C 1
ATOM 1189 O O . LYS A 1 152 ? -38.281 -29.734 -17.141 1 69.94 152 LYS A O 1
ATOM 1194 N N . GLN A 1 153 ? -38.312 -28.375 -15.484 1 65.88 153 GLN A N 1
ATOM 1195 C CA . GLN A 1 153 ? -39.312 -29.125 -14.758 1 65.88 153 GLN A CA 1
ATOM 1196 C C . GLN A 1 153 ? -40.656 -29.094 -15.492 1 65.88 153 GLN A C 1
ATOM 1198 O O . GLN A 1 153 ? -41.375 -30.094 -15.516 1 65.88 153 GLN A O 1
ATOM 1203 N N . HIS 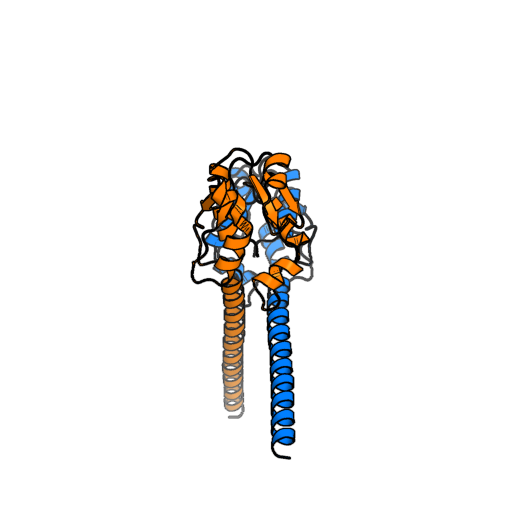A 1 154 ? -40.906 -28.125 -16.078 1 67.25 154 HIS A N 1
ATOM 1204 C CA . HIS A 1 154 ? -42.156 -28 -16.828 1 67.25 154 HIS A CA 1
ATOM 1205 C C . HIS A 1 154 ? -42.125 -28.859 -18.094 1 67.25 154 HIS A C 1
ATOM 1207 O O . HIS A 1 154 ? -43.125 -29.438 -18.5 1 67.25 154 HIS A O 1
ATOM 1213 N N . VAL A 1 155 ? -41.031 -29.047 -18.656 1 64.25 155 VAL A N 1
ATOM 1214 C CA . VAL A 1 155 ? -40.938 -29.844 -19.859 1 64.25 155 VAL A CA 1
ATOM 1215 C C . VAL A 1 155 ? -40.969 -31.328 -19.5 1 64.25 155 VAL A C 1
ATOM 1217 O O . VAL A 1 155 ? -41.531 -32.125 -20.25 1 64.25 155 VAL A O 1
ATOM 1220 N N . ALA A 1 156 ? -40.531 -31.703 -18.469 1 66.38 156 ALA A N 1
ATOM 1221 C CA . ALA A 1 156 ? -40.531 -33.125 -18.078 1 66.38 156 ALA A CA 1
ATOM 1222 C C . ALA A 1 156 ? -41.906 -33.594 -17.656 1 66.38 156 ALA A C 1
ATOM 1224 O O . ALA A 1 156 ? -42.219 -34.781 -17.75 1 66.38 156 ALA A O 1
ATOM 1225 N N . GLU A 1 157 ? -42.656 -32.688 -17.188 1 60.78 157 GLU A N 1
ATOM 1226 C CA . GLU A 1 157 ? -44 -33.031 -16.734 1 60.78 157 GLU A CA 1
ATOM 1227 C C . GLU A 1 157 ? -45 -33.062 -17.891 1 60.78 157 GLU A C 1
ATOM 1229 O O . GLU A 1 157 ? -46.125 -33.562 -17.766 1 60.78 157 GLU A O 1
ATOM 1234 N N . GLN A 1 158 ? -44.406 -32.75 -19.016 1 49.94 158 GLN A N 1
ATOM 1235 C CA . GLN A 1 158 ? -45.25 -32.969 -20.188 1 49.94 158 GLN A CA 1
ATOM 1236 C C . GLN A 1 158 ? -44.906 -34.312 -20.859 1 49.94 158 GLN A C 1
ATOM 1238 O O . GLN A 1 158 ? -43.719 -34.688 -20.891 1 49.94 158 GLN A O 1
ATOM 1243 N N . MET B 1 1 ? -3.891 -6.059 -3.105 1 87.62 1 MET B N 1
ATOM 1244 C CA . MET B 1 1 ? -3.607 -4.73 -2.57 1 87.62 1 MET B CA 1
ATOM 1245 C C . MET B 1 1 ? -2.34 -4.746 -1.725 1 87.62 1 MET B C 1
ATOM 1247 O O . MET B 1 1 ? -2.297 -5.387 -0.672 1 87.62 1 MET B O 1
ATOM 1251 N N . PHE B 1 2 ? -1.348 -4.02 -2.215 1 93.19 2 PHE B N 1
ATOM 1252 C CA . PHE B 1 2 ? -0.035 -4.031 -1.58 1 93.19 2 PHE B CA 1
ATOM 1253 C C . PHE B 1 2 ? -0.121 -3.506 -0.151 1 93.19 2 PHE B C 1
ATOM 1255 O O . PHE B 1 2 ? -0.748 -2.475 0.102 1 93.19 2 PHE B O 1
ATOM 1262 N N . ASN B 1 3 ? 0.413 -4.184 0.78 1 93.38 3 ASN B N 1
ATOM 1263 C CA . ASN B 1 3 ? 0.449 -3.82 2.191 1 93.38 3 ASN B CA 1
ATOM 1264 C C . ASN B 1 3 ? 1.66 -4.426 2.896 1 93.38 3 ASN B C 1
ATOM 1266 O O . ASN B 1 3 ? 2.531 -5.012 2.25 1 93.38 3 ASN B O 1
ATOM 1270 N N . VAL B 1 4 ? 1.727 -4.301 4.219 1 93.88 4 VAL B N 1
ATOM 1271 C CA . VAL B 1 4 ? 2.904 -4.699 4.984 1 93.88 4 VAL B CA 1
ATOM 1272 C C . VAL B 1 4 ? 3.086 -6.215 4.902 1 93.88 4 VAL B C 1
ATOM 1274 O O . VAL B 1 4 ? 4.215 -6.711 4.949 1 93.88 4 VAL B O 1
ATOM 1277 N N . GLY B 1 5 ? 2.041 -6.953 4.766 1 93.44 5 GLY B N 1
ATOM 1278 C CA . GLY B 1 5 ? 2.172 -8.383 4.543 1 93.44 5 GLY B CA 1
ATOM 1279 C C . GLY B 1 5 ? 2.996 -8.719 3.312 1 93.44 5 GLY B C 1
ATOM 1280 O O . GLY B 1 5 ? 3.902 -9.555 3.377 1 93.44 5 GLY B O 1
ATOM 1281 N N . HIS B 1 6 ? 2.701 -8.078 2.238 1 95.06 6 HIS B N 1
ATOM 1282 C CA . HIS B 1 6 ? 3.486 -8.242 1.021 1 95.06 6 HIS B CA 1
ATOM 1283 C C . HIS B 1 6 ? 4.922 -7.766 1.218 1 95.06 6 HIS B C 1
ATOM 1285 O O . HIS B 1 6 ? 5.867 -8.453 0.826 1 95.06 6 HIS B O 1
ATOM 1291 N N . ALA B 1 7 ? 5.07 -6.633 1.847 1 95.81 7 ALA B N 1
ATOM 1292 C CA . ALA B 1 7 ? 6.398 -6.047 2.021 1 95.81 7 ALA B CA 1
ATOM 1293 C C . ALA B 1 7 ? 7.312 -6.988 2.801 1 95.81 7 ALA B C 1
ATOM 1295 O O . ALA B 1 7 ? 8.469 -7.191 2.424 1 95.81 7 ALA B O 1
ATOM 1296 N N . THR B 1 8 ? 6.801 -7.551 3.859 1 95.88 8 THR B N 1
ATOM 1297 C CA . THR B 1 8 ? 7.621 -8.438 4.68 1 95.88 8 THR B CA 1
ATOM 1298 C C . THR B 1 8 ? 7.934 -9.727 3.936 1 95.88 8 THR B C 1
ATOM 1300 O O . THR B 1 8 ? 9.031 -10.273 4.055 1 95.88 8 THR B O 1
ATOM 1303 N N . THR B 1 9 ? 6.992 -10.211 3.174 1 96.25 9 THR B N 1
ATOM 1304 C CA . THR B 1 9 ? 7.234 -11.383 2.34 1 96.25 9 THR B CA 1
ATOM 1305 C C . THR B 1 9 ? 8.344 -11.109 1.33 1 96.25 9 THR B C 1
ATOM 1307 O O . THR B 1 9 ? 9.258 -11.93 1.162 1 96.25 9 THR B O 1
ATOM 1310 N N . LEU B 1 10 ? 8.281 -9.969 0.709 1 97.69 10 LEU B N 1
ATOM 1311 C CA . LEU B 1 10 ? 9.266 -9.594 -0.301 1 97.69 10 LEU B CA 1
ATOM 1312 C C . LEU B 1 10 ? 10.641 -9.383 0.33 1 97.69 10 LEU B C 1
ATOM 1314 O O . LEU B 1 10 ? 11.664 -9.703 -0.28 1 97.69 10 LEU B O 1
ATOM 1318 N N . GLU B 1 11 ? 10.656 -8.875 1.522 1 97.81 11 GLU B N 1
ATOM 1319 C CA . GLU B 1 11 ? 11.906 -8.727 2.264 1 97.81 11 GLU B CA 1
ATOM 1320 C C . GLU B 1 11 ? 12.562 -10.086 2.502 1 97.81 11 GLU B C 1
ATOM 1322 O O . GLU B 1 11 ? 13.758 -10.25 2.25 1 97.81 11 GLU B O 1
ATOM 1327 N N . LYS B 1 12 ? 11.797 -11.008 2.959 1 97.88 12 LYS B N 1
ATOM 1328 C CA . LYS B 1 12 ? 12.305 -12.344 3.225 1 97.88 12 LYS B CA 1
ATOM 1329 C C . LYS B 1 12 ? 12.727 -13.039 1.934 1 97.88 12 LYS B C 1
ATOM 1331 O O . LYS B 1 12 ? 13.727 -13.758 1.907 1 97.88 12 LYS B O 1
ATOM 1336 N N . ALA B 1 13 ? 11.93 -12.852 0.847 1 98.12 13 ALA B N 1
ATOM 1337 C CA . ALA B 1 13 ? 12.305 -13.398 -0.455 1 98.12 13 ALA B CA 1
ATOM 1338 C C . ALA B 1 13 ? 13.641 -12.844 -0.928 1 98.12 13 ALA B C 1
ATOM 1340 O O . ALA B 1 13 ? 14.5 -13.594 -1.405 1 98.12 13 ALA B O 1
ATOM 1341 N N . LYS B 1 14 ? 13.836 -11.578 -0.777 1 98.31 14 LYS B N 1
ATOM 1342 C CA . LYS B 1 14 ? 15.078 -10.922 -1.173 1 98.31 14 LYS B CA 1
ATOM 1343 C C . LYS B 1 14 ? 16.266 -11.492 -0.405 1 98.31 14 LYS B C 1
ATOM 1345 O O . LYS B 1 14 ? 17.359 -11.648 -0.964 1 98.31 14 LYS B O 1
ATOM 1350 N N . ALA B 1 15 ? 16.094 -11.812 0.828 1 98.12 15 ALA B N 1
ATOM 1351 C CA . ALA B 1 15 ? 17.156 -12.32 1.692 1 98.12 15 ALA B CA 1
ATOM 1352 C C . ALA B 1 15 ? 17.656 -13.672 1.204 1 98.12 15 ALA B C 1
ATOM 1354 O O . ALA B 1 15 ? 18.734 -14.117 1.6 1 98.12 15 ALA B O 1
ATOM 1355 N N . LEU B 1 16 ? 16.922 -14.359 0.363 1 97.88 16 LEU B N 1
ATOM 1356 C CA . LEU B 1 16 ? 17.297 -15.672 -0.159 1 97.88 16 LEU B CA 1
ATOM 1357 C C . LEU B 1 16 ? 18.312 -15.523 -1.299 1 97.88 16 LEU B C 1
ATOM 1359 O O . LEU B 1 16 ? 18.922 -16.516 -1.719 1 97.88 16 LEU B O 1
ATOM 1363 N N . GLY B 1 17 ? 18.453 -14.281 -1.884 1 97.44 17 GLY B N 1
ATOM 1364 C CA . GLY B 1 17 ? 19.359 -13.992 -2.99 1 97.44 17 GLY B CA 1
ATOM 1365 C C . GLY B 1 17 ? 19.844 -12.555 -3.016 1 97.44 17 GLY B C 1
ATOM 1366 O O . GLY B 1 17 ? 19.766 -11.852 -2.004 1 97.44 17 GLY B O 1
ATOM 1367 N N . THR B 1 18 ? 20.375 -12.156 -4.16 1 97.19 18 THR B N 1
ATOM 1368 C CA . THR B 1 18 ? 20.969 -10.828 -4.27 1 97.19 18 THR B CA 1
ATOM 1369 C C . THR B 1 18 ? 20.125 -9.93 -5.172 1 97.19 18 THR B C 1
ATOM 1371 O O . THR B 1 18 ? 20.297 -8.711 -5.18 1 97.19 18 THR B O 1
ATOM 1374 N N . TYR B 1 19 ? 19.266 -10.539 -5.906 1 98.5 19 TYR B N 1
ATOM 1375 C CA . TYR B 1 19 ? 18.406 -9.844 -6.852 1 98.5 19 TYR B CA 1
ATOM 1376 C C . TYR B 1 19 ? 17 -10.43 -6.836 1 98.5 19 TYR B C 1
ATOM 1378 O O . TYR B 1 19 ? 16.812 -11.633 -7.062 1 98.5 19 TYR B O 1
ATOM 1386 N N . LEU B 1 20 ? 16.016 -9.594 -6.539 1 98.62 20 LEU B N 1
ATOM 1387 C CA . LEU B 1 20 ? 14.648 -10.102 -6.438 1 98.62 20 LEU B CA 1
ATOM 1388 C C . LEU B 1 20 ? 13.812 -9.641 -7.625 1 98.62 20 LEU B C 1
ATOM 1390 O O . LEU B 1 20 ? 13.594 -8.438 -7.812 1 98.62 20 LEU B O 1
ATOM 1394 N N . LEU B 1 21 ? 13.398 -10.602 -8.438 1 98.38 21 LEU B N 1
ATOM 1395 C CA . LEU B 1 21 ? 12.461 -10.422 -9.531 1 98.38 21 LEU B CA 1
ATOM 1396 C C . LEU B 1 21 ? 11.047 -10.805 -9.109 1 98.38 21 LEU B C 1
ATOM 1398 O O . LEU B 1 21 ? 10.82 -11.898 -8.602 1 98.38 21 LEU B O 1
ATOM 1402 N N . VAL B 1 22 ? 10.117 -9.883 -9.281 1 98.25 22 VAL B N 1
ATOM 1403 C CA . VAL B 1 22 ? 8.742 -10.141 -8.844 1 98.25 22 VAL B CA 1
ATOM 1404 C C . VAL B 1 22 ? 7.812 -10.141 -10.055 1 98.25 22 VAL B C 1
ATOM 1406 O O . VAL B 1 22 ? 7.797 -9.195 -10.844 1 98.25 22 VAL B O 1
ATOM 1409 N N . GLY B 1 23 ? 7.066 -11.18 -10.227 1 96.75 23 GLY B N 1
ATOM 1410 C CA . GLY B 1 23 ? 6.043 -11.234 -11.258 1 96.75 23 GLY B CA 1
ATOM 1411 C C . GLY B 1 23 ? 4.688 -10.75 -10.781 1 96.75 23 GLY B C 1
ATOM 1412 O O . GLY B 1 23 ? 4.215 -11.156 -9.719 1 96.75 23 GLY B O 1
ATOM 1413 N N . ILE B 1 24 ? 4.078 -9.938 -11.547 1 97.12 24 ILE B N 1
ATOM 1414 C CA . ILE B 1 24 ? 2.74 -9.438 -11.25 1 97.12 24 ILE B CA 1
ATOM 1415 C C . ILE B 1 24 ? 1.76 -9.93 -12.312 1 97.12 24 ILE B C 1
ATOM 1417 O O . ILE B 1 24 ? 1.963 -9.703 -13.508 1 97.12 24 ILE B O 1
ATOM 1421 N N . PHE B 1 25 ? 0.721 -10.547 -11.875 1 95.5 25 PHE B N 1
ATOM 1422 C CA . PHE B 1 25 ? -0.276 -11.094 -12.789 1 95.5 25 PHE B CA 1
ATOM 1423 C C . PHE B 1 25 ? -1.148 -9.984 -13.359 1 95.5 25 PHE B C 1
ATOM 1425 O O . PHE B 1 25 ? -1.365 -8.961 -12.711 1 95.5 25 PHE B O 1
ATOM 1432 N N . ASP B 1 26 ? -1.629 -10.25 -14.555 1 96.81 26 ASP B N 1
ATOM 1433 C CA . ASP B 1 26 ? -2.58 -9.297 -15.125 1 96.81 26 ASP B CA 1
ATOM 1434 C C . ASP B 1 26 ? -3.938 -9.398 -14.43 1 96.81 26 ASP B C 1
ATOM 1436 O O . ASP B 1 26 ? -4.16 -10.305 -13.617 1 96.81 26 ASP B O 1
ATOM 1440 N N . ASP B 1 27 ? -4.852 -8.484 -14.742 1 96.19 27 ASP B N 1
ATOM 1441 C CA . ASP B 1 27 ? -6.125 -8.375 -14.039 1 96.19 27 ASP B CA 1
ATOM 1442 C C . ASP B 1 27 ? -6.984 -9.617 -14.266 1 96.19 27 ASP B C 1
ATOM 1444 O O . ASP B 1 27 ? -7.645 -10.102 -13.344 1 96.19 27 ASP B O 1
ATOM 1448 N N . GLU B 1 28 ? -7.004 -10.094 -15.461 1 94.31 28 GLU B N 1
ATOM 1449 C CA . GLU B 1 28 ? -7.816 -11.258 -15.789 1 94.31 28 GLU B CA 1
ATOM 1450 C C . GLU B 1 28 ? -7.391 -12.477 -14.977 1 94.31 28 GLU B C 1
ATOM 1452 O O . GLU B 1 28 ? -8.234 -13.203 -14.445 1 94.31 28 GLU B O 1
ATOM 1457 N N . THR B 1 29 ? -6.102 -12.68 -14.867 1 91.94 29 THR B N 1
ATOM 1458 C CA . THR B 1 29 ? -5.559 -13.812 -14.117 1 91.94 29 THR B CA 1
ATOM 1459 C C . THR B 1 29 ? -5.922 -13.703 -12.633 1 91.94 29 THR B C 1
ATOM 1461 O O . THR B 1 29 ? -6.344 -14.68 -12.023 1 91.94 29 THR B O 1
ATOM 1464 N N . VAL B 1 30 ? -5.797 -12.523 -12.047 1 91.88 30 VAL B N 1
ATOM 1465 C CA . VAL B 1 30 ? -6.137 -12.305 -10.648 1 91.88 30 VAL B CA 1
ATOM 1466 C C . VAL B 1 30 ? -7.625 -12.578 -10.43 1 91.88 30 VAL B C 1
ATOM 1468 O O . VAL B 1 30 ? -8.016 -13.18 -9.43 1 91.88 30 VAL B O 1
ATOM 1471 N N . ASN B 1 31 ? -8.414 -12.086 -11.32 1 89.75 31 ASN B N 1
ATOM 1472 C CA . ASN B 1 31 ? -9.852 -12.289 -11.219 1 89.75 31 ASN B CA 1
ATOM 1473 C C . ASN B 1 31 ? -10.219 -13.766 -11.227 1 89.75 31 ASN B C 1
ATOM 1475 O O . ASN B 1 31 ? -11.094 -14.195 -10.469 1 89.75 31 ASN B O 1
ATOM 1479 N N . LYS B 1 32 ? -9.57 -14.508 -12.039 1 87.06 32 LYS B N 1
ATOM 1480 C CA . LYS B 1 32 ? -9.805 -15.953 -12.102 1 87.06 32 LYS B CA 1
ATOM 1481 C C . LYS B 1 32 ? -9.391 -16.641 -10.805 1 87.06 32 LYS B C 1
ATOM 1483 O O . LYS B 1 32 ? -10.062 -17.562 -10.336 1 87.06 32 LYS B O 1
ATOM 1488 N N . MET B 1 33 ? -8.336 -16.156 -10.211 1 84.19 33 MET B N 1
ATOM 1489 C CA . MET B 1 33 ? -7.746 -16.766 -9.023 1 84.19 33 MET B CA 1
ATOM 1490 C C . MET B 1 33 ? -8.547 -16.422 -7.773 1 84.19 33 MET B C 1
ATOM 1492 O O . MET B 1 33 ? -8.766 -17.281 -6.914 1 84.19 33 MET B O 1
ATOM 1496 N N . LYS B 1 34 ? -8.969 -15.211 -7.695 1 82.94 34 LYS B N 1
ATOM 1497 C CA . LYS B 1 34 ? -9.555 -14.734 -6.441 1 82.94 34 LYS B CA 1
ATOM 1498 C C . LYS B 1 34 ? -11.07 -14.641 -6.543 1 82.94 34 LYS B C 1
ATOM 1500 O O . LYS B 1 34 ? -11.773 -14.711 -5.531 1 82.94 34 LYS B O 1
ATOM 1505 N N . GLY B 1 35 ? -11.523 -14.367 -7.73 1 80.31 35 GLY B N 1
ATOM 1506 C CA . GLY B 1 35 ? -12.945 -14.133 -7.891 1 80.31 35 GLY B CA 1
ATOM 1507 C C . GLY B 1 35 ? -13.398 -12.797 -7.324 1 80.31 35 GLY B C 1
ATOM 1508 O O . GLY B 1 35 ? -12.578 -11.906 -7.102 1 80.31 35 GLY B O 1
ATOM 1509 N N . GLY B 1 36 ? -14.812 -12.578 -7.172 1 75.62 36 GLY B N 1
ATOM 1510 C CA . GLY B 1 36 ? -15.43 -11.5 -6.422 1 75.62 36 GLY B CA 1
ATOM 1511 C C . GLY B 1 36 ? -15.156 -10.125 -7.008 1 75.62 36 GLY B C 1
ATOM 1512 O O . GLY B 1 36 ? -15.258 -9.117 -6.312 1 75.62 36 GLY B O 1
ATOM 1513 N N . ASN B 1 37 ? -14.672 -10.164 -8.18 1 80.81 37 ASN B N 1
ATOM 1514 C CA . ASN B 1 37 ? -14.375 -8.938 -8.922 1 80.81 37 ASN B CA 1
ATOM 1515 C C . ASN B 1 37 ? -13.039 -8.336 -8.5 1 80.81 37 ASN B C 1
ATOM 1517 O O . ASN B 1 37 ? -12.883 -7.113 -8.484 1 80.81 37 ASN B O 1
ATOM 1521 N N . TYR B 1 38 ? -12.32 -9.109 -7.938 1 87.62 38 TYR B N 1
ATOM 1522 C CA . TYR B 1 38 ? -10.922 -8.711 -7.816 1 87.62 38 TYR B CA 1
ATOM 1523 C C . TYR B 1 38 ? -10.242 -8.68 -9.18 1 87.62 38 TYR B C 1
ATOM 1525 O O . TYR B 1 38 ? -10.664 -9.375 -10.102 1 87.62 38 TYR B O 1
ATOM 1533 N N . PRO B 1 39 ? -9.164 -7.848 -9.195 1 93.31 39 PRO B N 1
ATOM 1534 C CA . PRO B 1 39 ? -8.477 -7.039 -8.188 1 93.31 39 PRO B CA 1
ATOM 1535 C C . PRO B 1 39 ? -9.117 -5.668 -7.992 1 93.31 39 PRO B C 1
ATOM 1537 O O . PRO B 1 39 ? -9.805 -5.172 -8.891 1 93.31 39 PRO B O 1
ATOM 1540 N N . VAL B 1 40 ? -8.805 -5.082 -6.891 1 92.81 40 VAL B N 1
ATOM 1541 C CA . VAL B 1 40 ? -9.25 -3.725 -6.586 1 92.81 40 VAL B CA 1
ATOM 1542 C C . VAL B 1 40 ? -8.367 -2.715 -7.32 1 92.81 40 VAL B C 1
ATOM 1544 O O . VAL B 1 40 ? -8.875 -1.746 -7.895 1 92.81 40 VAL B O 1
ATOM 1547 N N . MET B 1 41 ? -7.043 -2.973 -7.277 1 94.81 41 MET B N 1
ATOM 1548 C CA . MET B 1 41 ? -6.074 -2.146 -7.992 1 94.81 41 MET B CA 1
ATOM 1549 C C . MET B 1 41 ? -5.75 -2.742 -9.359 1 94.81 41 MET B C 1
ATOM 1551 O O . MET B 1 41 ? -5.562 -3.955 -9.477 1 94.81 41 MET B O 1
ATOM 1555 N N . ASN B 1 42 ? -5.66 -1.919 -10.336 1 95.44 42 ASN B N 1
ATOM 1556 C CA . ASN B 1 42 ? -5.371 -2.453 -11.664 1 95.44 42 ASN B CA 1
ATOM 1557 C C . ASN B 1 42 ? -3.895 -2.805 -11.82 1 95.44 42 ASN B C 1
ATOM 1559 O O . ASN B 1 42 ? -3.096 -2.549 -10.914 1 95.44 42 ASN B O 1
ATOM 1563 N N . LEU B 1 43 ? -3.584 -3.398 -12.93 1 97.56 43 LEU B N 1
ATOM 1564 C CA . LEU B 1 43 ? -2.246 -3.932 -13.164 1 97.56 43 LEU B CA 1
ATOM 1565 C C . LEU B 1 43 ? -1.189 -2.846 -12.992 1 97.56 43 LEU B C 1
ATOM 1567 O O . LEU B 1 43 ? -0.206 -3.041 -12.273 1 97.56 43 LEU B O 1
ATOM 1571 N N . LEU B 1 44 ? -1.405 -1.748 -13.586 1 97 44 LEU B N 1
ATOM 1572 C CA . LEU B 1 44 ? -0.428 -0.667 -13.523 1 97 44 LEU B CA 1
ATOM 1573 C C . LEU B 1 44 ? -0.21 -0.219 -12.078 1 97 44 LEU B C 1
ATOM 1575 O O . LEU B 1 44 ? 0.932 -0.058 -11.641 1 97 44 LEU B O 1
ATOM 1579 N N . GLU B 1 45 ? -1.254 0.003 -11.375 1 96.31 45 GLU B N 1
ATOM 1580 C CA . GLU B 1 45 ? -1.18 0.417 -9.977 1 96.31 45 GLU B CA 1
ATOM 1581 C C . GLU B 1 45 ? -0.43 -0.612 -9.141 1 96.31 45 GLU B C 1
ATOM 1583 O O . GLU B 1 45 ? 0.393 -0.251 -8.297 1 96.31 45 GLU B O 1
ATOM 1588 N N . ARG B 1 46 ? -0.72 -1.856 -9.422 1 97.12 46 ARG B N 1
ATOM 1589 C CA . ARG B 1 46 ? -0.051 -2.918 -8.68 1 97.12 46 ARG B CA 1
ATOM 1590 C C . ARG B 1 46 ? 1.438 -2.963 -9.008 1 97.12 46 ARG B C 1
ATOM 1592 O O . ARG B 1 46 ? 2.271 -3.102 -8.109 1 97.12 46 ARG B O 1
ATOM 1599 N N . VAL B 1 47 ? 1.778 -2.758 -10.211 1 98 47 VAL B N 1
ATOM 1600 C CA . VAL B 1 47 ? 3.16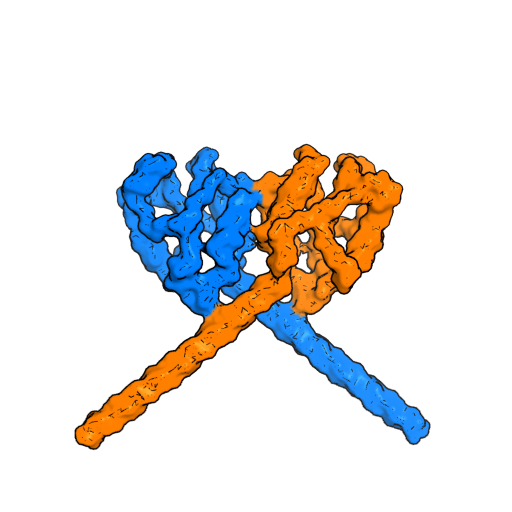8 -2.748 -10.656 1 98 47 VAL B CA 1
ATOM 1601 C C . VAL B 1 47 ? 3.92 -1.606 -9.977 1 98 47 VAL B C 1
ATOM 1603 O O . VAL B 1 47 ? 5.008 -1.81 -9.422 1 98 47 VAL B O 1
ATOM 1606 N N . LEU B 1 48 ? 3.34 -0.494 -9.984 1 97 48 LEU B N 1
ATOM 1607 C CA . LEU B 1 48 ? 4 0.685 -9.438 1 97 48 LEU B CA 1
ATOM 1608 C C . LEU B 1 48 ? 4.164 0.561 -7.922 1 97 48 LEU B C 1
ATOM 1610 O O . LEU B 1 48 ? 5.203 0.942 -7.375 1 97 48 LEU B O 1
ATOM 1614 N N . ASN B 1 49 ? 3.189 0.032 -7.266 1 97.25 49 ASN B N 1
ATOM 1615 C CA . ASN B 1 49 ? 3.279 -0.168 -5.82 1 97.25 49 ASN B CA 1
ATOM 1616 C C . ASN B 1 49 ? 4.395 -1.143 -5.457 1 97.25 49 ASN B C 1
ATOM 1618 O O . ASN B 1 49 ? 5.195 -0.87 -4.562 1 97.25 49 ASN B O 1
ATOM 1622 N N . VAL B 1 50 ? 4.453 -2.227 -6.156 1 98.12 50 VAL B N 1
ATOM 1623 C CA . VAL B 1 50 ? 5.473 -3.238 -5.895 1 98.12 50 VAL B CA 1
ATOM 1624 C C . VAL B 1 50 ? 6.852 -2.682 -6.234 1 98.12 50 VAL B C 1
ATOM 1626 O O . VAL B 1 50 ? 7.82 -2.912 -5.504 1 98.12 50 VAL B O 1
ATOM 1629 N N . SER B 1 51 ? 6.934 -1.91 -7.289 1 98.12 51 SER B N 1
ATOM 1630 C CA . SER B 1 51 ? 8.203 -1.342 -7.73 1 98.12 51 SER B CA 1
ATOM 1631 C C . SER B 1 51 ? 8.742 -0.34 -6.715 1 98.12 51 SER B C 1
ATOM 1633 O O . SER B 1 51 ? 9.945 -0.083 -6.668 1 98.12 51 SER B O 1
ATOM 1635 N N . ALA B 1 52 ? 7.887 0.172 -5.918 1 97.88 52 ALA B N 1
ATOM 1636 C CA . ALA B 1 52 ? 8.289 1.177 -4.938 1 97.88 52 ALA B CA 1
ATOM 1637 C C . ALA B 1 52 ? 8.844 0.522 -3.674 1 97.88 52 ALA B C 1
ATOM 1639 O O . ALA B 1 52 ? 9.398 1.201 -2.807 1 97.88 52 ALA B O 1
ATOM 1640 N N . CYS B 1 53 ? 8.734 -0.715 -3.559 1 98.31 53 CYS B N 1
ATOM 1641 C CA . CYS B 1 53 ? 9.234 -1.447 -2.4 1 98.31 53 CYS B CA 1
ATOM 1642 C C . CYS B 1 53 ? 10.75 -1.568 -2.447 1 98.31 53 CYS B C 1
ATOM 1644 O O . CYS B 1 53 ? 11.312 -1.969 -3.469 1 98.31 53 CYS B O 1
ATOM 1646 N N . LYS B 1 54 ? 11.445 -1.343 -1.369 1 97.75 54 LYS B N 1
ATOM 1647 C CA . LYS B 1 54 ? 12.898 -1.232 -1.349 1 97.75 54 LYS B CA 1
ATOM 1648 C C . LYS B 1 54 ? 13.555 -2.582 -1.621 1 97.75 54 LYS B C 1
ATOM 1650 O O . LYS B 1 54 ? 14.711 -2.641 -2.053 1 97.75 54 LYS B O 1
ATOM 1655 N N . HIS B 1 55 ? 12.805 -3.646 -1.394 1 98 55 HIS B N 1
ATOM 1656 C CA . HIS B 1 55 ? 13.398 -4.973 -1.511 1 98 55 HIS B CA 1
ATOM 1657 C C . HIS B 1 55 ? 13.297 -5.496 -2.939 1 98 55 HIS B C 1
ATOM 1659 O O . HIS B 1 55 ? 13.922 -6.5 -3.283 1 98 55 HIS B O 1
ATOM 1665 N N . VAL B 1 56 ? 12.539 -4.848 -3.801 1 98.75 56 VAL B N 1
ATOM 1666 C CA . VAL B 1 56 ? 12.266 -5.316 -5.152 1 98.75 56 VAL B CA 1
ATOM 1667 C C . VAL B 1 56 ? 13.258 -4.691 -6.129 1 98.75 56 VAL B C 1
ATOM 1669 O O . VAL B 1 56 ? 13.398 -3.469 -6.184 1 98.75 56 VAL B O 1
ATOM 1672 N N . ASP B 1 57 ? 13.914 -5.562 -6.906 1 98.56 57 ASP B N 1
ATOM 1673 C CA . ASP B 1 57 ? 14.883 -5.066 -7.875 1 98.56 57 ASP B CA 1
ATOM 1674 C C . ASP B 1 57 ? 14.242 -4.867 -9.242 1 98.56 57 ASP B C 1
ATOM 1676 O O . ASP B 1 57 ? 14.586 -3.932 -9.969 1 98.56 57 ASP B O 1
ATOM 1680 N N . GLU B 1 58 ? 13.359 -5.707 -9.562 1 98.25 58 GLU B N 1
ATOM 1681 C CA . GLU B 1 58 ? 12.719 -5.656 -10.875 1 98.25 58 GLU B CA 1
ATOM 1682 C C . GLU B 1 58 ? 11.352 -6.324 -10.844 1 98.25 58 GLU B C 1
ATOM 1684 O O . GLU B 1 58 ? 11.102 -7.211 -10.031 1 98.25 58 GLU B O 1
ATOM 1689 N N . VAL B 1 59 ? 10.461 -5.879 -11.789 1 98.31 59 VAL B N 1
ATOM 1690 C CA . VAL B 1 59 ? 9.109 -6.422 -11.867 1 98.31 59 VAL B CA 1
ATOM 1691 C C . VAL B 1 59 ? 8.844 -6.938 -13.281 1 98.31 59 VAL B C 1
ATOM 1693 O O . VAL B 1 59 ? 9.227 -6.301 -14.266 1 98.31 59 VAL B O 1
ATOM 1696 N N . ILE B 1 60 ? 8.266 -8.078 -13.375 1 97.25 60 ILE B N 1
ATOM 1697 C CA . ILE B 1 60 ? 7.734 -8.57 -14.633 1 97.25 60 ILE B CA 1
ATOM 1698 C C . ILE B 1 60 ? 6.246 -8.242 -14.734 1 97.25 60 ILE B C 1
ATOM 1700 O O . ILE B 1 60 ? 5.441 -8.742 -13.938 1 97.25 60 ILE B O 1
ATOM 1704 N N . ILE B 1 61 ? 5.914 -7.41 -15.703 1 97.69 61 ILE B N 1
ATOM 1705 C CA . ILE B 1 61 ? 4.543 -6.938 -15.883 1 97.69 61 ILE B CA 1
ATOM 1706 C C . ILE B 1 61 ? 3.734 -7.98 -16.656 1 97.69 61 ILE B C 1
ATOM 1708 O O . ILE B 1 61 ? 4.152 -8.43 -17.719 1 97.69 61 ILE B O 1
ATOM 1712 N N . GLY B 1 62 ? 2.621 -8.336 -16.109 1 95.94 62 GLY B N 1
ATOM 1713 C CA . GLY B 1 62 ? 1.845 -9.375 -16.75 1 95.94 62 GLY B CA 1
ATOM 1714 C C . GLY B 1 62 ? 2.574 -10.703 -16.828 1 95.94 62 GLY B C 1
ATOM 1715 O O . GLY B 1 62 ? 2.686 -11.297 -17.891 1 95.94 62 GLY B O 1
ATOM 1716 N N . ALA B 1 63 ? 3.074 -11.148 -15.719 1 94.81 63 ALA B N 1
ATOM 1717 C CA . ALA B 1 63 ? 3.893 -12.359 -15.648 1 94.81 63 ALA B CA 1
ATOM 1718 C C . ALA B 1 63 ? 3.088 -13.594 -16.062 1 94.81 63 ALA B C 1
ATOM 1720 O O . ALA B 1 63 ? 1.881 -13.664 -15.812 1 94.81 63 ALA B O 1
ATOM 1721 N N . PRO B 1 64 ? 3.77 -14.492 -16.656 1 92.81 64 PRO B N 1
ATOM 1722 C CA . PRO B 1 64 ? 3.078 -15.75 -16.969 1 92.81 64 PRO B CA 1
ATOM 1723 C C . PRO B 1 64 ? 2.654 -16.516 -15.719 1 92.81 64 PRO B C 1
ATOM 1725 O O . PRO B 1 64 ? 3.352 -16.469 -14.695 1 92.81 64 PRO B O 1
ATOM 1728 N N . VAL B 1 65 ? 1.575 -17.203 -15.883 1 91.06 65 VAL B N 1
ATOM 1729 C CA . VAL B 1 65 ? 1.022 -17.953 -14.758 1 91.06 65 VAL B CA 1
ATOM 1730 C C . VAL B 1 65 ? 1.949 -19.125 -14.414 1 91.06 65 VAL B C 1
ATOM 1732 O O . VAL B 1 65 ? 2.252 -19.344 -13.234 1 91.06 65 VAL B O 1
ATOM 1735 N N . GLU B 1 66 ? 2.424 -19.75 -15.445 1 92.38 66 GLU B N 1
ATOM 1736 C CA . GLU B 1 66 ? 3.303 -20.906 -15.234 1 92.38 66 GLU B CA 1
ATOM 1737 C C . GLU B 1 66 ? 4.77 -20.484 -15.273 1 92.38 66 GLU B C 1
ATOM 1739 O O . GLU B 1 66 ? 5.184 -19.719 -16.141 1 92.38 66 GLU B O 1
ATOM 1744 N N . ILE B 1 67 ? 5.496 -20.938 -14.352 1 94.44 67 ILE B N 1
ATOM 1745 C CA . ILE B 1 67 ? 6.941 -20.766 -14.375 1 94.44 67 ILE B CA 1
ATOM 1746 C C . ILE B 1 67 ? 7.586 -21.938 -15.125 1 94.44 67 ILE B C 1
ATOM 1748 O O . ILE B 1 67 ? 7.688 -23.047 -14.594 1 94.44 67 ILE B O 1
ATOM 1752 N N . THR B 1 68 ? 8.047 -21.656 -16.312 1 94.88 68 THR B N 1
ATOM 1753 C CA . THR B 1 68 ? 8.617 -22.703 -17.172 1 94.88 68 THR B CA 1
ATOM 1754 C C . THR B 1 68 ? 10.133 -22.781 -16.984 1 94.88 68 THR B C 1
ATOM 1756 O O . THR B 1 68 ? 10.75 -21.859 -16.438 1 94.88 68 THR B O 1
ATOM 1759 N N . GLU B 1 69 ? 10.656 -23.859 -17.516 1 96.31 69 GLU B N 1
ATOM 1760 C CA . GLU B 1 69 ? 12.109 -23.984 -17.516 1 96.31 69 GLU B CA 1
ATOM 1761 C C . GLU B 1 69 ? 12.758 -22.891 -18.344 1 96.31 69 GLU B C 1
ATOM 1763 O O . GLU B 1 69 ? 13.828 -22.391 -17.984 1 96.31 69 GLU B O 1
ATOM 1768 N N . ASP B 1 70 ? 12.117 -22.547 -19.406 1 96.5 70 ASP B N 1
ATOM 1769 C CA . ASP B 1 70 ? 12.625 -21.484 -20.266 1 96.5 70 ASP B CA 1
ATOM 1770 C C . ASP B 1 70 ? 12.711 -20.156 -19.531 1 96.5 70 ASP B C 1
ATOM 1772 O O . ASP B 1 70 ? 13.695 -19.438 -19.656 1 96.5 70 ASP B O 1
ATOM 1776 N N . LEU B 1 71 ? 11.703 -19.859 -18.781 1 95.19 71 LEU B N 1
ATOM 1777 C CA . LEU B 1 71 ? 11.688 -18.625 -18 1 95.19 71 LEU B CA 1
ATOM 1778 C C . LEU B 1 71 ? 12.812 -18.625 -16.969 1 95.19 71 LEU B C 1
ATOM 1780 O O . LEU B 1 71 ? 13.531 -17.641 -16.828 1 95.19 71 LEU B O 1
ATOM 1784 N N . ILE B 1 72 ? 12.984 -19.703 -16.312 1 96.5 72 ILE B N 1
ATOM 1785 C CA . ILE B 1 72 ? 14.008 -19.859 -15.273 1 96.5 72 ILE B CA 1
ATOM 1786 C C . ILE B 1 72 ? 15.391 -19.656 -15.883 1 96.5 72 ILE B C 1
ATOM 1788 O O . ILE B 1 72 ? 16.219 -18.938 -15.328 1 96.5 72 ILE B O 1
ATOM 1792 N N . ARG B 1 73 ? 15.578 -20.266 -17.031 1 96.69 73 ARG B N 1
ATOM 1793 C CA . ARG B 1 73 ? 16.875 -20.188 -17.703 1 96.69 73 ARG B CA 1
ATOM 1794 C C . ARG B 1 73 ? 17.125 -18.781 -18.234 1 96.69 73 ARG B C 1
ATOM 1796 O O . ARG B 1 73 ? 18.203 -18.219 -18.016 1 96.69 73 ARG B O 1
ATOM 1803 N N . THR B 1 74 ? 16.125 -18.203 -18.922 1 96.5 74 THR B N 1
ATOM 1804 C CA . THR B 1 74 ? 16.266 -16.906 -19.578 1 96.5 74 THR B CA 1
ATOM 1805 C C . THR B 1 74 ? 16.531 -15.805 -18.547 1 96.5 74 THR B C 1
ATOM 1807 O O . THR B 1 74 ? 17.328 -14.898 -18.781 1 96.5 74 THR B O 1
ATOM 1810 N N . MET B 1 75 ? 15.906 -15.938 -17.391 1 96.12 75 MET B N 1
ATOM 1811 C CA . MET B 1 75 ? 16.016 -14.898 -16.359 1 96.12 75 MET B CA 1
ATOM 1812 C C . MET B 1 75 ? 17.094 -15.258 -15.344 1 96.12 75 MET B C 1
ATOM 1814 O O . MET B 1 75 ? 17.328 -14.5 -14.398 1 96.12 75 MET B O 1
ATOM 1818 N N . ASN B 1 76 ? 17.672 -16.469 -15.484 1 97.06 76 ASN B N 1
ATOM 1819 C CA . ASN B 1 76 ? 18.734 -16.922 -14.586 1 97.06 76 ASN B CA 1
ATOM 1820 C C . ASN B 1 76 ? 18.25 -16.969 -13.141 1 97.06 76 ASN B C 1
ATOM 1822 O O . ASN B 1 76 ? 18.891 -16.391 -12.258 1 97.06 76 ASN B O 1
ATOM 1826 N N . ILE B 1 77 ? 17.156 -17.641 -12.922 1 97.69 77 ILE B N 1
ATOM 1827 C CA . ILE B 1 77 ? 16.531 -17.734 -11.609 1 97.69 77 ILE B CA 1
ATOM 1828 C C . ILE B 1 77 ? 17.125 -18.906 -10.828 1 97.69 77 ILE B C 1
ATOM 1830 O O . ILE B 1 77 ? 17.109 -20.047 -11.289 1 97.69 77 ILE B O 1
ATOM 1834 N N . SER B 1 78 ? 17.641 -18.672 -9.648 1 98.25 78 SER B N 1
ATOM 1835 C CA . SER B 1 78 ? 18.234 -19.703 -8.812 1 98.25 78 SER B CA 1
ATOM 1836 C C . SER B 1 78 ? 17.25 -20.188 -7.754 1 98.25 78 SER B C 1
ATOM 1838 O O . SER B 1 78 ? 17.359 -21.328 -7.285 1 98.25 78 SER B O 1
ATOM 1840 N N . ILE B 1 79 ? 16.328 -19.281 -7.359 1 98.38 79 ILE B N 1
ATOM 1841 C CA . ILE B 1 79 ? 15.344 -19.609 -6.332 1 98.38 79 ILE B CA 1
ATOM 1842 C C . ILE B 1 79 ? 13.977 -19.047 -6.719 1 98.38 79 ILE B C 1
ATOM 1844 O O . ILE B 1 79 ? 13.883 -17.906 -7.191 1 98.38 79 ILE B O 1
ATOM 1848 N N . VAL B 1 80 ? 12.961 -19.828 -6.602 1 97.31 80 VAL B N 1
ATOM 1849 C CA . VAL B 1 80 ? 11.578 -19.375 -6.711 1 97.31 80 VAL B CA 1
ATOM 1850 C C . VAL B 1 80 ? 10.938 -19.328 -5.324 1 97.31 80 VAL B C 1
ATOM 1852 O O . VAL B 1 80 ? 10.859 -20.344 -4.641 1 97.31 80 VAL B O 1
ATOM 1855 N N . ALA B 1 81 ? 10.539 -18.109 -4.938 1 96.5 81 ALA B N 1
ATOM 1856 C CA . ALA B 1 81 ? 9.93 -17.922 -3.623 1 96.5 81 ALA B CA 1
ATOM 1857 C C . ALA B 1 81 ? 8.422 -17.734 -3.738 1 96.5 81 ALA B C 1
ATOM 1859 O O . ALA B 1 81 ? 7.941 -17.031 -4.625 1 96.5 81 ALA B O 1
ATOM 1860 N N . GLN B 1 82 ? 7.676 -18.375 -2.928 1 92.12 82 GLN B N 1
ATOM 1861 C CA . GLN B 1 82 ? 6.227 -18.203 -2.879 1 92.12 82 GLN B CA 1
ATOM 1862 C C . GLN B 1 82 ? 5.75 -17.953 -1.45 1 92.12 82 GLN B C 1
ATOM 1864 O O . GLN B 1 82 ? 6.305 -18.516 -0.499 1 92.12 82 GLN B O 1
ATOM 1869 N N . GLY B 1 83 ? 4.781 -17 -1.338 1 89.38 83 GLY B N 1
ATOM 1870 C CA . GLY B 1 83 ? 4.172 -16.797 -0.034 1 89.38 83 GLY B CA 1
ATOM 1871 C C . GLY B 1 83 ? 3.469 -18.031 0.501 1 89.38 83 GLY B C 1
ATOM 1872 O O . GLY B 1 83 ? 2.881 -18.797 -0.263 1 89.38 83 GLY B O 1
ATOM 1873 N N . SER B 1 84 ? 3.51 -18.125 1.771 1 79.5 84 SER B N 1
ATOM 1874 C CA . SER B 1 84 ? 2.842 -19.266 2.389 1 79.5 84 SER B CA 1
ATOM 1875 C C . SER B 1 84 ? 1.326 -19.172 2.246 1 79.5 84 SER B C 1
ATOM 1877 O O . SER B 1 84 ? 0.745 -18.109 2.502 1 79.5 84 SER B O 1
ATOM 1879 N N . ILE B 1 85 ? 0.746 -20.078 1.633 1 73.62 85 ILE B N 1
ATOM 1880 C CA . ILE B 1 85 ? -0.696 -20.125 1.413 1 73.62 85 ILE B CA 1
ATOM 1881 C C . ILE B 1 85 ? -1.288 -21.312 2.17 1 73.62 85 ILE B C 1
ATOM 1883 O O . ILE B 1 85 ? -0.685 -22.391 2.223 1 73.62 85 ILE B O 1
ATOM 1887 N N . SER B 1 86 ? -2.271 -20.938 2.869 1 68.38 86 SER B N 1
ATOM 1888 C CA . SER B 1 86 ? -2.938 -22.047 3.541 1 68.38 86 SER B CA 1
ATOM 1889 C C . SER B 1 86 ? -3.377 -23.109 2.545 1 68.38 86 SER B C 1
ATOM 1891 O O . SER B 1 86 ? -3.988 -22.797 1.521 1 68.38 86 SER B O 1
ATOM 1893 N N . PRO B 1 87 ? -3.074 -24.344 2.889 1 67.62 87 PRO B N 1
ATOM 1894 C CA . PRO B 1 87 ? -3.482 -25.438 1.995 1 67.62 87 PRO B CA 1
ATOM 1895 C C . PRO B 1 87 ? -4.992 -25.484 1.778 1 67.62 87 PRO B C 1
ATOM 1897 O O . PRO B 1 87 ? -5.461 -26.062 0.792 1 67.62 87 PRO B O 1
ATOM 1900 N N . SER B 1 88 ? -5.652 -24.844 2.682 1 63.38 88 SER B N 1
ATOM 1901 C CA . SER B 1 88 ? -7.109 -24.891 2.594 1 63.38 88 SER B CA 1
ATOM 1902 C C . SER B 1 88 ? -7.641 -23.75 1.714 1 63.38 88 SER B C 1
ATOM 1904 O O . SER B 1 88 ? -8.82 -23.734 1.375 1 63.38 88 SER B O 1
ATOM 1906 N N . SER B 1 89 ? -6.719 -23.078 1.231 1 68.12 89 SER B N 1
ATOM 1907 C CA . SER B 1 89 ? -7.176 -21.938 0.445 1 68.12 89 SER B CA 1
ATOM 1908 C C . SER B 1 89 ? -7.375 -22.312 -1.018 1 68.12 89 SER B C 1
ATOM 1910 O O . SER B 1 89 ? -6.719 -23.234 -1.522 1 68.12 89 SER B O 1
ATOM 1912 N N . ILE B 1 90 ? -8.336 -21.75 -1.71 1 65.62 90 ILE B N 1
ATOM 1913 C CA . ILE B 1 90 ? -8.586 -21.953 -3.133 1 65.62 90 ILE B CA 1
ATOM 1914 C C . ILE B 1 90 ? -7.344 -21.578 -3.932 1 65.62 90 ILE B C 1
ATOM 1916 O O . ILE B 1 90 ? -7.051 -22.188 -4.965 1 65.62 90 ILE B O 1
ATOM 1920 N N . GLN B 1 91 ? -6.594 -20.734 -3.371 1 73.12 91 GLN B N 1
ATOM 1921 C CA . GLN B 1 91 ? -5.398 -20.234 -4.047 1 73.12 91 GLN B CA 1
ATOM 1922 C C . GLN B 1 91 ? -4.293 -21.297 -4.055 1 73.12 91 GLN B C 1
ATOM 1924 O O . GLN B 1 91 ? -3.43 -21.281 -4.934 1 73.12 91 GLN B O 1
ATOM 1929 N N . TYR B 1 92 ? -4.363 -22.156 -3.15 1 72.88 92 TYR B N 1
ATOM 1930 C CA . TYR B 1 92 ? -3.32 -23.156 -2.992 1 72.88 92 TYR B CA 1
ATOM 1931 C C . TYR B 1 92 ? -3.232 -24.062 -4.223 1 72.88 92 TYR B C 1
ATOM 1933 O O . TYR B 1 92 ? -2.137 -24.328 -4.723 1 72.88 92 TYR B O 1
ATOM 1941 N N . ARG B 1 93 ? -4.332 -24.469 -4.738 1 72.44 93 ARG B N 1
ATOM 1942 C CA . ARG B 1 93 ? -4.348 -25.359 -5.898 1 72.44 93 ARG B CA 1
ATOM 1943 C C . ARG B 1 93 ? -3.781 -24.656 -7.129 1 72.44 93 ARG B C 1
ATOM 1945 O O . ARG B 1 93 ? -3.016 -25.25 -7.887 1 72.44 93 ARG B O 1
ATOM 1952 N N . PHE B 1 94 ? -4.168 -23.5 -7.223 1 77.25 94 PHE B N 1
ATOM 1953 C CA . PHE B 1 94 ? -3.691 -22.703 -8.352 1 77.25 94 PHE B CA 1
ATOM 1954 C C . PHE B 1 94 ? -2.178 -22.547 -8.297 1 77.25 94 PHE B C 1
ATOM 1956 O O . PHE B 1 94 ? -1.485 -22.797 -9.289 1 77.25 94 PHE B O 1
ATOM 1963 N N . MET B 1 95 ? -1.708 -22.281 -7.156 1 76.44 95 MET B N 1
ATOM 1964 C CA . MET B 1 95 ? -0.281 -22.016 -7.016 1 76.44 95 MET B CA 1
ATOM 1965 C C . MET B 1 95 ? 0.533 -23.297 -7.148 1 76.44 95 MET B C 1
ATOM 1967 O O . MET B 1 95 ? 1.653 -23.281 -7.66 1 76.44 95 MET B O 1
ATOM 1971 N N . THR B 1 96 ? 0.014 -24.359 -6.738 1 74.62 96 THR B N 1
ATOM 1972 C CA . THR B 1 96 ? 0.687 -25.641 -6.871 1 74.62 96 THR B CA 1
ATOM 1973 C C . THR B 1 96 ? 0.868 -26.016 -8.344 1 74.62 96 THR B C 1
ATOM 1975 O O . THR B 1 96 ? 1.921 -26.516 -8.734 1 74.62 96 THR B O 1
ATOM 1978 N N . GLN B 1 97 ? -0.108 -25.672 -9.031 1 76.88 97 GLN B N 1
ATOM 1979 C CA . GLN B 1 97 ? -0.056 -26 -10.453 1 76.88 97 GLN B CA 1
ATOM 1980 C C . GLN B 1 97 ? 0.939 -25.109 -11.195 1 76.88 97 GLN B C 1
ATOM 1982 O O . GLN B 1 97 ? 1.691 -25.594 -12.047 1 76.88 97 GLN B O 1
ATOM 1987 N N . VAL B 1 98 ? 1.042 -23.953 -10.758 1 81.88 98 VAL B N 1
ATOM 1988 C CA . VAL B 1 98 ? 1.851 -22.984 -11.492 1 81.88 98 VAL B CA 1
ATOM 1989 C C . VAL B 1 98 ? 3.322 -23.156 -11.125 1 81.88 98 VAL B C 1
ATOM 1991 O O . VAL B 1 98 ? 4.211 -22.797 -11.898 1 81.88 98 VAL B O 1
ATOM 1994 N N . ASN B 1 99 ? 3.576 -23.844 -10.016 1 91.12 99 ASN B N 1
ATOM 1995 C CA . ASN B 1 99 ? 4.953 -23.938 -9.539 1 91.12 99 ASN B CA 1
ATOM 1996 C C . ASN B 1 99 ? 5.465 -25.375 -9.609 1 91.12 99 ASN B C 1
ATOM 1998 O O . ASN B 1 99 ? 6.359 -25.75 -8.852 1 91.12 99 ASN B O 1
ATOM 2002 N N . GLU B 1 100 ? 4.98 -26.125 -10.547 1 92.38 100 GLU B N 1
ATOM 2003 C CA . GLU B 1 100 ? 5.391 -27.516 -10.68 1 92.38 100 GLU B CA 1
ATOM 2004 C C . GLU B 1 100 ? 6.852 -27.625 -11.102 1 92.38 100 GLU B C 1
ATOM 2006 O O . GLU B 1 100 ? 7.594 -28.469 -10.578 1 92.38 100 GLU B O 1
ATOM 2011 N N . VAL B 1 101 ? 7.27 -26.828 -11.984 1 95.75 101 VAL B N 1
ATOM 2012 C CA . VAL B 1 101 ? 8.625 -26.891 -12.523 1 95.75 101 VAL B CA 1
ATOM 2013 C C . VAL B 1 101 ? 9.625 -26.484 -11.445 1 95.75 101 VAL B C 1
ATOM 2015 O O . VAL B 1 101 ? 10.547 -27.25 -11.141 1 95.75 101 VAL B O 1
ATOM 2018 N N . PRO B 1 102 ? 9.492 -25.359 -10.766 1 96.31 102 PRO B N 1
ATOM 2019 C CA . PRO B 1 102 ? 10.422 -25.047 -9.688 1 96.31 102 PRO B CA 1
ATOM 2020 C C . PRO B 1 102 ? 10.453 -26.109 -8.594 1 96.31 102 PRO B C 1
ATOM 2022 O O . PRO B 1 102 ? 11.5 -26.375 -7.996 1 96.31 102 PRO B O 1
ATOM 2025 N N . LYS B 1 103 ? 9.359 -26.719 -8.328 1 95.12 103 LYS B N 1
ATOM 2026 C CA . LYS B 1 103 ? 9.289 -27.781 -7.34 1 95.12 103 LYS B CA 1
ATOM 2027 C C . LYS B 1 103 ? 10.125 -28.984 -7.77 1 95.12 103 LYS B C 1
ATOM 2029 O O . LYS B 1 103 ? 10.922 -29.516 -6.988 1 95.12 103 LYS B O 1
ATOM 2034 N N . SER B 1 104 ? 9.977 -29.359 -8.984 1 96.12 104 SER B N 1
ATOM 2035 C CA . SER B 1 104 ? 10.695 -30.516 -9.516 1 96.12 104 SER B CA 1
ATOM 2036 C C . SER B 1 104 ? 12.195 -30.266 -9.562 1 96.12 104 SER B C 1
ATOM 2038 O O . SER B 1 104 ? 12.992 -31.203 -9.406 1 96.12 104 SER B O 1
ATOM 2040 N N . LEU B 1 105 ? 12.547 -29.031 -9.75 1 96.44 105 LEU B N 1
ATOM 2041 C CA . LEU B 1 105 ? 13.953 -28.672 -9.836 1 96.44 105 LEU B CA 1
ATOM 2042 C C . LEU B 1 105 ? 14.547 -28.453 -8.445 1 96.44 105 LEU B C 1
ATOM 2044 O O . LEU B 1 105 ? 15.758 -28.266 -8.305 1 96.44 105 LEU B O 1
ATOM 2048 N N . GLY B 1 106 ? 13.719 -28.391 -7.422 1 97 106 GLY B N 1
ATOM 2049 C CA . GLY B 1 106 ? 14.18 -28.25 -6.051 1 97 106 GLY B CA 1
ATOM 2050 C C . GLY B 1 106 ? 14.547 -26.812 -5.699 1 97 106 GLY B C 1
ATOM 2051 O O . GLY B 1 106 ? 15.344 -26.578 -4.785 1 97 106 GLY B O 1
ATOM 2052 N N . ILE B 1 107 ? 14.008 -25.859 -6.422 1 97.75 107 ILE B N 1
ATOM 2053 C CA . ILE B 1 107 ? 14.438 -24.484 -6.188 1 97.75 107 ILE B CA 1
ATOM 2054 C C . ILE B 1 107 ? 13.273 -23.672 -5.625 1 97.75 107 ILE B C 1
ATOM 2056 O O . ILE B 1 107 ? 13.359 -22.438 -5.52 1 97.75 107 ILE B O 1
ATOM 2060 N N . LEU B 1 108 ? 12.18 -24.328 -5.238 1 96.25 108 LEU B N 1
ATOM 2061 C CA . LEU B 1 108 ? 11.016 -23.688 -4.652 1 96.25 108 LEU B CA 1
ATOM 2062 C C . LEU B 1 108 ? 11.195 -23.516 -3.146 1 96.25 108 LEU B C 1
ATOM 2064 O O . LEU B 1 108 ? 11.602 -24.438 -2.453 1 96.25 108 LEU B O 1
ATOM 2068 N N . ARG B 1 109 ? 10.93 -22.25 -2.641 1 96.19 109 ARG B N 1
ATOM 2069 C CA . ARG B 1 109 ? 11.023 -21.938 -1.218 1 96.19 109 ARG B CA 1
ATOM 2070 C C . ARG B 1 109 ? 9.773 -21.219 -0.734 1 96.19 109 ARG B C 1
ATOM 2072 O O . ARG B 1 109 ? 9.25 -20.3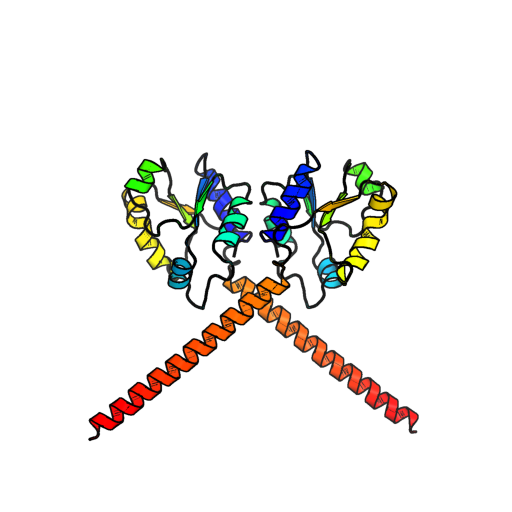44 -1.423 1 96.19 109 ARG B O 1
ATOM 2079 N N . ASP B 1 110 ? 9.289 -21.578 0.421 1 93.25 110 ASP B N 1
ATOM 2080 C CA . ASP B 1 110 ? 8.18 -20.875 1.062 1 93.25 110 ASP B CA 1
ATOM 2081 C C . ASP B 1 110 ? 8.688 -19.734 1.938 1 93.25 110 ASP B C 1
ATOM 2083 O O . ASP B 1 110 ? 9.68 -19.891 2.65 1 93.25 110 ASP B O 1
ATOM 2087 N N . VAL B 1 111 ? 7.992 -18.641 1.798 1 95.25 111 VAL B N 1
ATOM 2088 C CA . VAL B 1 111 ? 8.289 -17.484 2.637 1 95.25 111 VAL B CA 1
ATOM 2089 C C . VAL B 1 111 ? 7.031 -17.031 3.369 1 95.25 111 VAL B C 1
ATOM 2091 O O . VAL B 1 111 ? 5.988 -16.812 2.744 1 95.25 111 VAL B O 1
ATOM 2094 N N . GLU B 1 112 ? 7.09 -16.938 4.633 1 91.88 112 GLU B N 1
ATOM 2095 C CA . GLU B 1 112 ? 5.922 -16.578 5.43 1 91.88 112 GLU B CA 1
ATOM 2096 C C . GLU B 1 112 ? 5.863 -15.078 5.684 1 91.88 112 GLU B C 1
ATOM 2098 O O . GLU B 1 112 ? 6.883 -14.453 5.988 1 91.88 112 GLU B O 1
ATOM 2103 N N . SER B 1 113 ? 4.664 -14.578 5.547 1 91.94 113 SER B N 1
ATOM 2104 C CA . SER B 1 113 ? 4.457 -13.18 5.891 1 91.94 113 SER B CA 1
ATOM 2105 C C . SER B 1 113 ? 4.5 -12.969 7.398 1 91.94 113 SER B C 1
ATOM 2107 O O . SER B 1 113 ? 4.062 -13.828 8.164 1 91.94 113 SER B O 1
ATOM 2109 N N . ASP B 1 114 ? 5.004 -11.797 7.887 1 94.25 114 ASP B N 1
ATOM 2110 C CA . ASP B 1 114 ? 4.938 -11.438 9.297 1 94.25 114 ASP B CA 1
ATOM 2111 C C . ASP B 1 114 ? 3.533 -10.984 9.688 1 94.25 114 ASP B C 1
ATOM 2113 O O . ASP B 1 114 ? 3.201 -10.906 10.867 1 94.25 114 ASP B O 1
ATOM 2117 N N . TYR B 1 115 ? 2.758 -10.664 8.688 1 93.06 115 TYR B N 1
ATOM 2118 C CA . TYR B 1 115 ? 1.395 -10.188 8.891 1 93.06 115 TYR B CA 1
ATOM 2119 C C . TYR B 1 115 ? 0.409 -10.969 8.031 1 93.06 115 TYR B C 1
ATOM 2121 O O . TYR B 1 115 ? -0.269 -10.391 7.176 1 93.06 115 TYR B O 1
ATOM 2129 N N . PRO B 1 116 ? 0.208 -12.281 8.328 1 89.5 116 PRO B N 1
ATOM 2130 C CA . PRO B 1 116 ? -0.62 -13.133 7.473 1 89.5 116 PRO B CA 1
ATOM 2131 C C . PRO B 1 116 ? -2.102 -12.766 7.527 1 89.5 116 PRO B C 1
ATOM 2133 O O . PRO B 1 116 ? -2.859 -13.109 6.617 1 89.5 116 PRO B O 1
ATOM 2136 N N . TYR B 1 117 ? -2.48 -12.023 8.508 1 88.31 117 TYR B N 1
ATOM 2137 C CA . TYR B 1 117 ? -3.885 -11.664 8.664 1 88.31 117 TYR B CA 1
ATOM 2138 C C . TYR B 1 117 ? -4.246 -10.484 7.773 1 88.31 117 TYR B C 1
ATOM 2140 O O . TYR B 1 117 ? -5.43 -10.203 7.555 1 88.31 117 TYR B O 1
ATOM 2148 N N . LEU B 1 118 ? -3.285 -9.773 7.328 1 90.38 118 LEU B N 1
ATOM 2149 C CA . LEU B 1 118 ? -3.551 -8.578 6.535 1 90.38 118 LEU B CA 1
ATOM 2150 C C . LEU B 1 118 ? -3.654 -8.914 5.055 1 90.38 118 LEU B C 1
ATOM 2152 O O . LEU B 1 118 ? -2.643 -8.969 4.352 1 90.38 118 LEU B O 1
ATOM 2156 N N . THR B 1 119 ? -4.855 -9.125 4.598 1 87.12 119 THR B N 1
ATOM 2157 C CA . THR B 1 119 ? -5.18 -9.445 3.213 1 87.12 119 THR B CA 1
ATOM 2158 C C . THR B 1 119 ? -6.094 -8.383 2.611 1 87.12 119 THR B C 1
ATOM 2160 O O . THR B 1 119 ? -6.613 -7.527 3.328 1 87.12 119 THR B O 1
ATOM 2163 N N . SER B 1 120 ? -6.246 -8.43 1.312 1 87.94 120 SER B N 1
ATOM 2164 C CA . SER B 1 120 ? -7.188 -7.516 0.671 1 87.94 120 SER B CA 1
ATOM 2165 C C . SER B 1 120 ? -8.594 -7.676 1.245 1 87.94 120 SER B C 1
ATOM 2167 O O . SER B 1 120 ? -9.32 -6.695 1.405 1 87.94 120 SER B O 1
ATOM 2169 N N . ALA B 1 121 ? -8.906 -8.914 1.609 1 86.25 121 ALA B N 1
ATOM 2170 C CA . ALA B 1 121 ? -10.227 -9.188 2.166 1 86.25 121 ALA B CA 1
ATOM 2171 C C . ALA B 1 121 ? -10.391 -8.539 3.535 1 86.25 121 ALA B C 1
ATOM 2173 O O . ALA B 1 121 ? -11.422 -7.914 3.814 1 86.25 121 ALA B O 1
ATOM 2174 N N . THR B 1 122 ? -9.398 -8.695 4.348 1 91.38 122 THR B N 1
ATOM 2175 C CA . THR B 1 122 ? -9.477 -8.125 5.688 1 91.38 122 THR B CA 1
ATOM 2176 C C . THR B 1 122 ? -9.492 -6.602 5.625 1 91.38 122 THR B C 1
ATOM 2178 O O . THR B 1 122 ? -10.172 -5.949 6.422 1 91.38 122 THR B O 1
ATOM 2181 N N . ILE B 1 123 ? -8.781 -5.992 4.734 1 92 123 ILE B N 1
ATOM 2182 C CA . ILE B 1 123 ? -8.766 -4.543 4.562 1 92 123 ILE B CA 1
ATOM 2183 C C . ILE B 1 123 ? -10.141 -4.059 4.129 1 92 123 ILE B C 1
ATOM 2185 O O . ILE B 1 123 ? -10.656 -3.068 4.652 1 92 123 ILE B O 1
ATOM 2189 N N . ALA B 1 124 ? -10.719 -4.754 3.186 1 90.75 124 ALA B N 1
ATOM 2190 C CA . ALA B 1 124 ? -12.07 -4.426 2.732 1 90.75 124 ALA B CA 1
ATOM 2191 C C . ALA B 1 124 ? -13.07 -4.508 3.883 1 90.75 124 ALA B C 1
ATOM 2193 O O . ALA B 1 124 ? -13.961 -3.662 4 1 90.75 124 ALA B O 1
ATOM 2194 N N . GLU B 1 125 ? -12.898 -5.5 4.68 1 93.12 125 GLU B N 1
ATOM 2195 C CA . GLU B 1 125 ? -13.773 -5.672 5.836 1 93.12 125 GLU B CA 1
ATOM 2196 C C . GLU B 1 125 ? -13.633 -4.508 6.812 1 93.12 125 GLU B C 1
ATOM 2198 O O . GLU B 1 125 ? -14.625 -3.998 7.328 1 93.12 125 GLU B O 1
ATOM 2203 N N . ARG B 1 126 ? -12.422 -4.086 7.102 1 93.25 126 ARG B N 1
ATOM 2204 C CA . ARG B 1 126 ? -12.172 -2.943 7.977 1 93.25 126 ARG B CA 1
ATOM 2205 C C . ARG B 1 126 ? -12.875 -1.691 7.457 1 93.25 126 ARG B C 1
ATOM 2207 O O . ARG B 1 126 ? -13.477 -0.944 8.227 1 93.25 126 ARG B O 1
ATOM 2214 N N . ILE B 1 127 ? -12.742 -1.552 6.176 1 91.94 127 ILE B N 1
ATOM 2215 C CA . ILE B 1 127 ? -13.344 -0.383 5.547 1 91.94 127 ILE B CA 1
ATOM 2216 C C . ILE B 1 127 ? -14.859 -0.426 5.727 1 91.94 127 ILE B C 1
ATOM 2218 O O . ILE B 1 127 ? -15.484 0.587 6.059 1 91.94 127 ILE B O 1
ATOM 2222 N N . ALA B 1 128 ? -15.414 -1.567 5.535 1 90.88 128 ALA B N 1
ATOM 2223 C CA . ALA B 1 128 ? -16.859 -1.751 5.684 1 90.88 128 ALA B CA 1
ATOM 2224 C C . ALA B 1 128 ? -17.297 -1.485 7.121 1 90.88 128 ALA B C 1
ATOM 2226 O O . ALA B 1 128 ? -18.297 -0.801 7.352 1 90.88 128 ALA B O 1
ATOM 2227 N N . ILE B 1 129 ? -16.562 -1.985 8 1 91 129 ILE B N 1
ATOM 2228 C CA . ILE B 1 129 ? -16.891 -1.838 9.414 1 91 129 ILE B CA 1
ATOM 2229 C C . ILE B 1 129 ? -16.797 -0.367 9.812 1 91 129 ILE B C 1
ATOM 2231 O O . ILE B 1 129 ? -17.672 0.149 10.508 1 91 129 ILE B O 1
ATOM 2235 N N . ASN B 1 130 ? -15.758 0.273 9.391 1 88.69 130 ASN B N 1
ATOM 2236 C CA . ASN B 1 130 ? -15.586 1.692 9.68 1 88.69 130 ASN B CA 1
ATOM 2237 C C . ASN B 1 130 ? -16.75 2.52 9.156 1 88.69 130 ASN B C 1
ATOM 2239 O O . ASN B 1 130 ? -17.219 3.439 9.828 1 88.69 130 ASN B O 1
ATOM 2243 N N . ARG B 1 131 ? -17.172 2.135 8.008 1 84.44 131 ARG B N 1
ATOM 2244 C CA . ARG B 1 131 ? -18.281 2.857 7.406 1 84.44 131 ARG B CA 1
ATOM 2245 C C . ARG B 1 131 ? -19.562 2.639 8.195 1 84.44 131 ARG B C 1
ATOM 2247 O O . ARG B 1 131 ? -20.312 3.586 8.445 1 84.44 131 ARG B O 1
ATOM 2254 N N . LEU B 1 132 ? -19.766 1.455 8.625 1 85.12 132 LEU B N 1
ATOM 2255 C CA . LEU B 1 132 ? -20.953 1.117 9.391 1 85.12 132 LEU B CA 1
ATOM 2256 C C . LEU B 1 132 ? -20.953 1.816 10.75 1 85.12 132 LEU B C 1
ATOM 2258 O O . LEU B 1 132 ? -21.984 2.311 11.203 1 85.12 132 LEU B O 1
ATOM 2262 N N . MET B 1 133 ? -19.844 1.868 11.281 1 86.94 133 MET B N 1
ATOM 2263 C CA . MET B 1 133 ? -19.719 2.512 12.586 1 86.94 133 MET B CA 1
ATOM 2264 C C . MET B 1 133 ? -19.953 4.016 12.477 1 86.94 133 MET B C 1
ATOM 2266 O O . MET B 1 133 ? -20.547 4.621 13.367 1 86.94 133 MET B O 1
ATOM 2270 N N . TYR B 1 134 ? -19.5 4.484 11.477 1 84.94 134 TYR B N 1
ATOM 2271 C CA . TYR B 1 134 ? -19.672 5.914 11.234 1 84.94 134 TYR B CA 1
ATOM 2272 C C . TYR B 1 134 ? -21.141 6.262 11.055 1 84.94 134 TYR B C 1
ATOM 2274 O O . TYR B 1 134 ? -21.625 7.242 11.617 1 84.94 134 TYR B O 1
ATOM 2282 N N . ILE B 1 135 ? -21.797 5.422 10.352 1 81.31 135 ILE B N 1
ATOM 2283 C CA . ILE B 1 135 ? -23.219 5.633 10.086 1 81.31 135 ILE B CA 1
ATOM 2284 C C . ILE B 1 135 ? -24.016 5.488 11.383 1 81.31 135 ILE B C 1
ATOM 2286 O O . ILE B 1 135 ? -24.891 6.301 11.672 1 81.31 135 ILE B O 1
ATOM 2290 N N . SER B 1 136 ? -23.688 4.562 12.125 1 84.5 136 SER B N 1
ATOM 2291 C CA . SER B 1 136 ? -24.406 4.293 13.367 1 84.5 136 SER B CA 1
ATOM 2292 C C . SER B 1 136 ? -24.219 5.43 14.367 1 84.5 136 SER B C 1
ATOM 2294 O O . SER B 1 136 ? -25.156 5.836 15.039 1 84.5 136 SER B O 1
ATOM 2296 N N . ARG B 1 137 ? -23.031 5.945 14.43 1 81.56 137 ARG B N 1
ATOM 2297 C CA . ARG B 1 137 ? -22.719 7.027 15.359 1 81.56 137 ARG B CA 1
ATOM 2298 C C . ARG B 1 137 ? -23.438 8.312 14.961 1 81.56 137 ARG B C 1
ATOM 2300 O O . ARG B 1 137 ? -23.953 9.031 15.82 1 81.56 137 ARG B O 1
ATOM 2307 N N . ASN B 1 138 ? -23.469 8.531 13.734 1 79.56 138 ASN B N 1
ATOM 2308 C CA . ASN B 1 138 ? -24.109 9.742 13.258 1 79.56 138 ASN B CA 1
ATOM 2309 C C . ASN B 1 138 ? -25.625 9.664 13.375 1 79.56 138 ASN B C 1
ATOM 2311 O O . ASN B 1 138 ? -26.281 10.672 13.641 1 79.56 138 ASN B O 1
ATOM 2315 N N . SER B 1 139 ? -26.125 8.523 13.164 1 78.94 139 SER B N 1
ATOM 2316 C CA . SER B 1 139 ? -27.547 8.312 13.352 1 78.94 139 SER B CA 1
ATOM 2317 C C . SER B 1 139 ? -27.953 8.523 14.805 1 78.94 139 SER B C 1
ATOM 2319 O O . SER B 1 139 ? -28.984 9.141 15.094 1 78.94 139 SER B O 1
ATOM 2321 N N . LYS B 1 140 ? -27.25 8.078 15.727 1 77.88 140 LYS B N 1
ATOM 2322 C CA . LYS B 1 140 ? -27.516 8.242 17.156 1 77.88 140 LYS B CA 1
ATOM 2323 C C . LYS B 1 140 ? -27.391 9.703 17.578 1 77.88 140 LYS B C 1
ATOM 2325 O O . LYS B 1 140 ? -28.203 10.195 18.359 1 77.88 140 LYS B O 1
ATOM 2330 N N . ARG B 1 141 ? -26.391 10.281 16.938 1 76.38 141 ARG B N 1
ATOM 2331 C CA . ARG B 1 141 ? -26.188 11.695 17.25 1 76.38 141 ARG B CA 1
ATOM 2332 C C . ARG B 1 141 ? -27.359 12.531 16.766 1 76.38 141 ARG B C 1
ATOM 2334 O O . ARG B 1 141 ? -27.812 13.438 17.469 1 76.38 141 ARG B O 1
ATOM 2341 N N . SER B 1 142 ? -27.75 12.156 15.625 1 73.06 142 SER B N 1
ATOM 2342 C CA . SER B 1 142 ? -28.891 12.867 15.062 1 73.06 142 SER B CA 1
ATOM 2343 C C . SER B 1 142 ? -30.141 12.648 15.898 1 73.06 142 SER B C 1
ATOM 2345 O O . SER B 1 142 ? -30.938 13.57 16.109 1 73.06 142 SER B O 1
ATOM 2347 N N . LEU B 1 143 ? -30.266 11.469 16.344 1 72.38 143 LEU B N 1
ATOM 2348 C CA . LEU B 1 143 ? -31.406 11.148 17.188 1 72.38 143 LEU B CA 1
ATOM 2349 C C . LEU B 1 143 ? -31.328 11.891 18.516 1 72.38 143 LEU B C 1
ATOM 2351 O O . LEU B 1 143 ? -32.344 12.422 19 1 72.38 143 LEU B O 1
ATOM 2355 N N . ILE B 1 144 ? -30.109 11.906 19.062 1 72 144 ILE B N 1
ATOM 2356 C CA . ILE B 1 144 ? -29.906 12.594 20.328 1 72 144 ILE B CA 1
ATOM 2357 C C . ILE B 1 144 ? -30.125 14.094 20.156 1 72 144 ILE B C 1
ATOM 2359 O O . ILE B 1 144 ? -30.766 14.734 20.984 1 72 144 ILE B O 1
ATOM 2363 N N . GLU B 1 145 ? -29.609 14.586 19.078 1 72.19 145 GLU B N 1
ATOM 2364 C CA . GLU B 1 145 ? -29.797 16 18.781 1 72.19 145 GLU B CA 1
ATOM 2365 C C . GLU B 1 145 ? -31.266 16.344 18.547 1 72.19 145 GLU B C 1
ATOM 2367 O O . GLU B 1 145 ? -31.75 17.359 19.031 1 72.19 145 GLU B O 1
ATOM 2372 N N . ASN B 1 146 ? -31.906 15.508 17.844 1 71.25 146 ASN B N 1
ATOM 2373 C CA . ASN B 1 146 ? -33.344 15.688 17.625 1 71.25 146 ASN B CA 1
ATOM 2374 C C . ASN B 1 146 ? -34.125 15.648 18.938 1 71.25 146 ASN B C 1
ATOM 2376 O O . ASN B 1 146 ? -35.062 16.438 19.125 1 71.25 146 ASN B O 1
ATOM 2380 N N . GLU B 1 147 ? -33.812 14.75 19.75 1 70.25 147 GLU B N 1
ATOM 2381 C CA . GLU B 1 147 ? -34.469 14.625 21.062 1 70.25 147 GLU B CA 1
ATOM 2382 C C . GLU B 1 147 ? -34.219 15.867 21.922 1 70.25 147 GLU B C 1
ATOM 2384 O O . GLU B 1 147 ? -35.094 16.328 22.625 1 70.25 147 GLU B O 1
ATOM 2389 N N . TYR B 1 148 ? -33.031 16.391 21.859 1 72.19 148 TYR B N 1
ATOM 2390 C CA . TYR B 1 148 ? -32.688 17.609 22.578 1 72.19 148 TYR B CA 1
ATOM 2391 C C . TYR B 1 148 ? -33.531 18.797 22.094 1 72.19 148 TYR B C 1
ATOM 2393 O O . TYR B 1 148 ? -34.062 19.547 22.906 1 72.19 148 TYR B O 1
ATOM 2401 N N . TYR B 1 149 ? -33.656 18.891 20.859 1 72.5 149 TYR B N 1
ATOM 2402 C CA . TYR B 1 149 ? -34.406 19.984 20.281 1 72.5 149 TYR B CA 1
ATOM 2403 C C . TYR B 1 149 ? -35.906 19.828 20.578 1 72.5 149 TYR B C 1
ATOM 2405 O O . TYR B 1 149 ? -36.594 20.812 20.844 1 72.5 149 TYR B O 1
ATOM 2413 N N . CYS B 1 150 ? -36.344 18.625 20.5 1 69.44 150 CYS B N 1
ATOM 2414 C CA . CYS B 1 150 ? -37.75 18.359 20.812 1 69.44 150 CYS B CA 1
ATOM 2415 C C . CYS B 1 150 ? -38.031 18.688 22.281 1 69.44 150 CYS B C 1
ATOM 2417 O O . CYS B 1 150 ? -39.094 19.234 22.594 1 69.44 150 CYS B O 1
ATOM 2419 N N . ASN B 1 151 ? -37.125 18.438 23.062 1 68.56 151 ASN B N 1
ATOM 2420 C CA . ASN B 1 151 ? -37.312 18.719 24.484 1 68.56 151 ASN B CA 1
ATOM 2421 C C . ASN B 1 151 ? -37.188 20.203 24.797 1 68.56 151 ASN B C 1
ATOM 2423 O O . ASN B 1 151 ? -37.875 20.719 25.688 1 68.56 151 ASN B O 1
ATOM 2427 N N . LYS B 1 152 ? -36.375 20.891 24.109 1 70.12 152 LYS B N 1
ATOM 2428 C CA . LYS B 1 152 ? -36.219 22.328 24.297 1 70.12 152 LYS B CA 1
ATOM 2429 C C . LYS B 1 152 ? -37.469 23.078 23.797 1 70.12 152 LYS B C 1
ATOM 2431 O O . LYS B 1 152 ? -37.875 24.047 24.422 1 70.12 152 LYS B O 1
ATOM 2436 N N . GLN B 1 153 ? -38.031 22.688 22.797 1 66.25 153 GLN B N 1
ATOM 2437 C CA . GLN B 1 153 ? -39.25 23.281 22.281 1 66.25 153 GLN B CA 1
ATOM 2438 C C . GLN B 1 153 ? -40.406 23.094 23.266 1 66.25 153 GLN B C 1
ATOM 2440 O O . GLN B 1 153 ? -41.25 23.969 23.422 1 66.25 153 GLN B O 1
ATOM 2445 N N . HIS B 1 154 ? -40.438 22.094 23.891 1 67.62 154 HIS B N 1
ATOM 2446 C CA . HIS B 1 154 ? -41.5 21.828 24.875 1 67.62 154 HIS B CA 1
ATOM 2447 C C . HIS B 1 154 ? -41.344 22.688 26.109 1 67.62 154 HIS B C 1
ATOM 2449 O O . HIS B 1 154 ? -42.312 23.141 26.703 1 67.62 154 HIS B O 1
ATOM 2455 N N . VAL B 1 155 ? -40.219 23.047 26.453 1 64.56 155 VAL B N 1
ATOM 2456 C CA . VAL B 1 155 ? -39.969 23.875 27.641 1 64.56 155 VAL B CA 1
ATOM 2457 C C . VAL B 1 155 ? -40.281 25.344 27.312 1 64.56 155 VAL B C 1
ATOM 2459 O O . VAL B 1 155 ? -40.781 26.078 28.156 1 64.56 155 VAL B O 1
ATOM 2462 N N . ALA B 1 156 ? -40.125 25.75 26.203 1 66.5 156 ALA B N 1
ATOM 2463 C CA . ALA B 1 156 ? -40.375 27.141 25.844 1 66.5 156 ALA B CA 1
ATOM 2464 C C . ALA B 1 156 ? -41.844 27.406 25.703 1 66.5 156 ALA B C 1
ATOM 2466 O O . ALA B 1 156 ? -42.312 28.547 25.859 1 66.5 156 ALA B O 1
ATOM 2467 N N . GLU B 1 157 ? -42.562 26.422 25.359 1 61.78 157 GLU B N 1
ATOM 2468 C CA . GLU B 1 157 ? -44 26.578 25.188 1 61.78 157 GLU B CA 1
ATOM 2469 C C . GLU B 1 157 ? -44.75 26.484 26.516 1 61.78 157 GLU B C 1
ATOM 2471 O O . GLU B 1 157 ? -45.906 26.844 26.609 1 61.78 157 GLU B O 1
ATOM 2476 N N . GLN B 1 158 ? -43.906 26.281 27.5 1 50.38 158 GLN B N 1
ATOM 2477 C CA . GLN B 1 158 ? -44.531 26.422 28.812 1 50.38 158 GLN B CA 1
ATOM 2478 C C . GLN B 1 158 ? -44.25 27.797 29.422 1 50.38 158 GLN B C 1
ATOM 2480 O O . GLN B 1 158 ? -43.156 28.344 29.219 1 50.38 158 GLN B O 1
#

Foldseek 3Di:
DDDQQVLQQLQVVLVVDPADEEEDAAFVVVCVQPPPNDDPDGQVRVLVVVVPRPSHHYYDRNDDQADDPVNCVVVVPQAAEDEDDDCPDSNNVSNCVRCVVCVVVVRYDYGYGPCVVDDPVVVVVVVVVVVVVVVVVVVVVVVVVVVVVVVVVVVVVD/DDDQQVLQQLQVVLVVDPADEEEDAAFVVVCVQPPPNDDPDGQVRVLVVVVPRPSHHYYDRNDDQADDPVNCVVVVPQADEDEDDDCPDSNNVSNCVRCVVCVVVVRYDYGYGPCVPDDPVVVVVVVVVVVVVVVVVVVVVVVVVVVVVVVVVVVVVD

Solvent-accessible surface area (backbone atoms only — not comparable to full-atom values): 17436 Å² total; per-residue (Å²): 111,81,46,50,22,55,50,44,26,42,43,56,48,25,71,77,53,92,72,30,76,44,70,37,60,37,52,68,59,44,22,71,63,70,35,73,59,33,57,84,60,52,50,68,54,49,50,50,39,52,61,39,27,56,51,44,70,45,74,38,79,56,33,70,76,59,52,45,69,63,56,36,59,76,67,66,58,79,66,46,71,40,71,66,60,58,80,85,37,78,54,32,60,56,50,52,63,26,42,47,51,39,49,74,72,68,30,55,42,80,32,67,44,85,35,77,76,63,41,58,65,50,51,52,49,48,49,50,49,28,49,51,51,40,50,52,52,51,52,49,47,50,49,52,50,49,50,50,51,55,52,51,54,56,54,68,76,96,113,82,47,49,22,53,50,43,27,42,43,56,48,24,71,77,54,94,72,30,76,44,71,38,59,36,52,68,60,43,22,71,64,70,34,73,58,33,57,84,60,51,49,68,55,48,49,51,42,53,62,38,26,57,52,44,71,44,73,38,80,57,32,72,77,59,52,45,68,64,55,36,59,76,68,65,58,79,66,45,71,40,70,65,61,57,80,85,38,77,55,32,62,57,50,54,63,26,41,46,51,40,49,75,70,67,29,54,42,79,33,67,43,87,35,78,75,63,40,57,66,50,51,51,47,47,50,51,49,30,49,51,51,39,50,53,52,50,52,50,48,50,50,51,51,49,51,50,52,56,52,52,55,56,55,67,76,97

Sequence (316 aa):
MFNVGHATTLEKAKALGTYLLVGIFDDETVNKMKGGNYPVMNLLERVLNVSACKHVDEVIIGAPVEITEDLIRTMNISIVAQGSISPSSIQYRFMTQVNEVPKSLGILRDVESDYPYLTSATIAERIAINRLMYISRNSKRSLIENEYYCNKQHVAEQMFNVGHATTLEKAKALGTYLLVGIFDDETVNKMKGGNYPVMNLLERVLNVSACKHVDEVIIGAPVEITEDLIRTMNISIVAQGSISPSSIQYRFMTQVNEVPKSLGILRDVESDYPYLTSATIAERIAINRLMYISRNSKRSLIENEYYCNKQHVAEQ

Organism: Perkinsus marinus (strain ATCC 50983 / TXsc) (NCBI:txid423536)

pLDDT: mean 88.52, std 10.76, range [49.94, 98.75]